Protein AF-A0A671N8P7-F1 (afdb_monomer_lite)

Organism: NCBI:txid1608454

Structure (mmCIF, N/CA/C/O backbone):
data_AF-A0A671N8P7-F1
#
_entry.id   AF-A0A671N8P7-F1
#
loop_
_atom_site.group_PDB
_atom_site.id
_atom_site.type_symbol
_atom_site.label_atom_id
_atom_site.label_alt_id
_atom_site.label_comp_id
_atom_site.label_asym_id
_atom_site.label_entity_id
_atom_site.label_seq_id
_atom_site.pdbx_PDB_ins_code
_atom_site.Cartn_x
_atom_site.Cartn_y
_atom_site.Cartn_z
_atom_site.occupancy
_atom_site.B_iso_or_equiv
_atom_site.auth_seq_id
_atom_site.auth_comp_id
_atom_site.auth_asym_id
_atom_site.auth_atom_id
_atom_site.pdbx_PDB_model_num
ATOM 1 N N . MET A 1 1 ? 53.614 -13.765 -53.740 1.00 60.72 1 MET A N 1
ATOM 2 C CA . MET A 1 1 ? 52.360 -13.043 -53.474 1.00 60.72 1 MET A CA 1
ATOM 3 C C . MET A 1 1 ? 52.083 -12.135 -54.650 1.00 60.72 1 MET A C 1
ATOM 5 O O . MET A 1 1 ? 52.881 -11.244 -54.925 1.00 60.72 1 MET A O 1
ATOM 9 N N . THR A 1 2 ? 51.029 -12.421 -55.399 1.00 92.56 2 THR A N 1
ATOM 10 C CA . THR A 1 2 ? 50.645 -11.603 -56.554 1.00 92.56 2 THR A CA 1
ATOM 11 C C . THR A 1 2 ? 49.842 -10.380 -56.099 1.00 92.56 2 THR A C 1
ATOM 13 O O . THR A 1 2 ? 49.263 -10.358 -55.013 1.00 92.56 2 THR A O 1
ATOM 16 N N . VAL A 1 3 ? 49.787 -9.331 -56.923 1.00 91.00 3 VAL A N 1
ATOM 17 C CA . VAL A 1 3 ? 49.009 -8.112 -56.617 1.00 91.00 3 VAL A CA 1
ATOM 18 C C . VAL A 1 3 ? 47.516 -8.425 -56.409 1.00 91.00 3 VAL A C 1
ATOM 20 O O . VAL A 1 3 ? 46.845 -7.741 -55.638 1.00 91.00 3 VAL A O 1
ATOM 23 N N . ALA A 1 4 ? 46.997 -9.472 -57.057 1.00 92.06 4 ALA A N 1
ATOM 24 C CA . ALA A 1 4 ? 45.616 -9.928 -56.905 1.00 92.06 4 ALA A CA 1
ATOM 25 C C . ALA A 1 4 ? 45.345 -10.526 -55.512 1.00 92.06 4 ALA A C 1
ATOM 27 O O . ALA A 1 4 ? 44.369 -10.143 -54.869 1.00 92.06 4 ALA A O 1
ATOM 28 N N . GLU A 1 5 ? 46.242 -11.382 -55.013 1.00 93.31 5 GLU A N 1
ATOM 29 C CA . GLU A 1 5 ? 46.149 -11.973 -53.667 1.00 93.31 5 GLU A CA 1
ATOM 30 C C . GLU A 1 5 ? 46.165 -10.898 -52.574 1.00 93.31 5 GLU A C 1
ATOM 32 O O . GLU A 1 5 ? 45.383 -10.960 -51.627 1.00 93.31 5 GLU A O 1
ATOM 37 N N . LEU A 1 6 ? 47.001 -9.864 -52.729 1.00 93.69 6 LEU A N 1
ATOM 38 C CA . LEU A 1 6 ? 47.058 -8.751 -51.779 1.00 93.69 6 LEU A CA 1
ATOM 39 C C . LEU A 1 6 ? 45.751 -7.948 -51.757 1.00 93.69 6 LEU A C 1
ATOM 41 O O . LEU A 1 6 ? 45.253 -7.611 -50.685 1.00 93.69 6 LEU A O 1
ATOM 45 N N . ARG A 1 7 ? 45.169 -7.656 -52.927 1.00 94.25 7 ARG A N 1
ATOM 46 C CA . ARG A 1 7 ? 43.874 -6.959 -53.017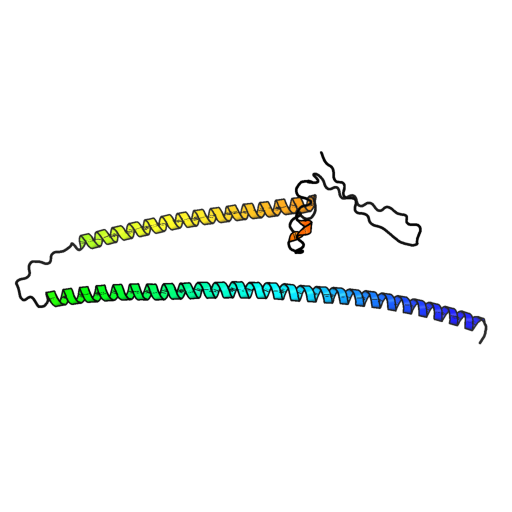 1.00 94.25 7 ARG A CA 1
ATOM 47 C C . ARG A 1 7 ? 42.760 -7.775 -52.369 1.00 94.25 7 ARG A C 1
ATOM 49 O O . ARG A 1 7 ? 41.966 -7.216 -51.620 1.00 94.25 7 ARG A O 1
ATOM 56 N N . GLN A 1 8 ? 42.733 -9.083 -52.613 1.00 95.69 8 GLN A N 1
ATOM 57 C CA . GLN A 1 8 ? 41.750 -9.979 -52.011 1.00 95.69 8 GLN A CA 1
ATOM 58 C C . GLN A 1 8 ? 41.906 -10.053 -50.484 1.00 95.69 8 GLN A C 1
ATOM 60 O O . GLN A 1 8 ? 40.908 -9.983 -49.769 1.00 95.69 8 GLN A O 1
ATOM 65 N N . ALA A 1 9 ? 43.141 -10.106 -49.976 1.00 95.44 9 ALA A N 1
ATOM 66 C CA . ALA A 1 9 ? 43.419 -10.072 -48.542 1.00 95.44 9 ALA A CA 1
ATOM 67 C C . ALA A 1 9 ? 42.993 -8.743 -47.892 1.00 95.44 9 ALA A C 1
ATOM 69 O O . ALA A 1 9 ? 42.408 -8.756 -46.812 1.00 95.44 9 ALA A O 1
ATOM 70 N N . ILE A 1 10 ? 43.225 -7.602 -48.554 1.00 96.06 10 ILE A N 1
ATOM 71 C CA . ILE A 1 10 ? 42.784 -6.283 -48.067 1.00 96.06 10 ILE A CA 1
ATOM 72 C C . ILE A 1 10 ? 41.256 -6.219 -47.970 1.00 96.06 10 ILE A C 1
ATOM 74 O O . ILE A 1 10 ? 40.737 -5.774 -46.950 1.00 96.06 10 ILE A O 1
ATOM 78 N N . VAL A 1 11 ? 40.537 -6.698 -48.990 1.00 96.00 11 VAL A N 1
ATOM 79 C CA . VAL A 1 11 ? 39.065 -6.738 -48.974 1.00 96.00 11 VAL A CA 1
ATOM 80 C C . VAL A 1 11 ? 38.554 -7.653 -47.858 1.00 96.00 11 VAL A C 1
ATOM 82 O O . VAL A 1 11 ? 37.674 -7.257 -47.101 1.00 96.00 11 VAL A O 1
ATOM 85 N N . ALA A 1 12 ? 39.143 -8.840 -47.687 1.00 96.50 12 ALA A N 1
ATOM 86 C CA . ALA A 1 12 ? 38.779 -9.747 -46.598 1.00 96.50 12 ALA A CA 1
ATOM 87 C C . ALA A 1 12 ? 39.039 -9.130 -45.210 1.00 96.50 12 ALA A C 1
ATOM 89 O O . ALA A 1 12 ? 38.227 -9.288 -44.299 1.00 96.50 12 ALA A O 1
ATOM 90 N N . MET A 1 13 ? 40.143 -8.393 -45.045 1.00 96.75 13 MET A N 1
ATOM 91 C CA . MET A 1 13 ? 40.428 -7.669 -43.804 1.00 96.75 13 MET A CA 1
ATOM 92 C C . MET A 1 13 ? 39.469 -6.500 -43.566 1.00 96.75 13 MET A C 1
ATOM 94 O O . MET A 1 13 ? 39.100 -6.269 -42.418 1.00 96.75 13 MET A O 1
ATOM 98 N N . MET A 1 14 ? 39.053 -5.779 -44.613 1.00 96.75 14 MET A N 1
ATOM 99 C CA . MET A 1 14 ? 38.031 -4.734 -44.493 1.00 96.75 14 MET A CA 1
ATOM 100 C C . MET A 1 14 ? 36.700 -5.318 -44.027 1.00 96.75 14 MET A C 1
ATOM 102 O O . MET A 1 14 ? 36.183 -4.863 -43.016 1.00 96.75 14 MET A O 1
ATOM 106 N N . ASN A 1 15 ? 36.215 -6.385 -44.666 1.00 96.69 15 ASN A N 1
ATOM 107 C CA . ASN A 1 15 ? 34.956 -7.021 -44.271 1.00 96.69 15 ASN A CA 1
ATOM 108 C C . ASN A 1 15 ? 35.004 -7.517 -42.820 1.00 96.69 15 ASN A C 1
ATOM 110 O O . ASN A 1 15 ? 34.104 -7.243 -42.035 1.00 96.69 15 ASN A O 1
ATOM 114 N N . ARG A 1 16 ? 36.104 -8.172 -42.426 1.00 97.38 16 ARG A N 1
ATOM 115 C CA . ARG A 1 16 ? 36.289 -8.627 -41.042 1.00 97.38 16 ARG A CA 1
ATOM 116 C C . ARG A 1 16 ? 36.342 -7.468 -40.047 1.00 97.38 16 ARG A C 1
ATOM 118 O O . ARG A 1 16 ? 35.866 -7.598 -38.923 1.00 97.38 16 ARG A O 1
ATOM 125 N N . LYS A 1 17 ? 36.960 -6.345 -40.422 1.00 98.00 17 LYS A N 1
ATOM 126 C CA . LYS A 1 17 ? 36.960 -5.134 -39.597 1.00 98.00 17 LYS A CA 1
ATOM 127 C C . LYS A 1 17 ? 35.533 -4.612 -39.432 1.00 98.00 17 LYS A C 1
ATOM 129 O O . LYS A 1 17 ? 35.166 -4.291 -38.308 1.00 98.00 17 LYS A O 1
ATOM 134 N N . ASP A 1 18 ? 34.758 -4.554 -40.509 1.00 97.69 18 ASP A N 1
ATOM 135 C CA . ASP A 1 18 ? 33.383 -4.055 -40.480 1.00 97.69 18 ASP A CA 1
ATOM 136 C C . ASP A 1 18 ? 32.495 -4.947 -39.591 1.00 97.69 18 ASP A C 1
ATOM 138 O O . ASP A 1 18 ? 31.846 -4.442 -38.674 1.00 97.69 18 ASP A O 1
ATOM 142 N N . GLU A 1 19 ? 32.595 -6.273 -39.729 1.00 97.94 19 GLU A N 1
ATOM 143 C CA . GLU A 1 19 ? 31.941 -7.248 -38.839 1.00 97.94 19 GLU A CA 1
ATOM 144 C C . GLU A 1 19 ? 32.323 -7.036 -37.364 1.00 97.94 19 GLU A C 1
ATOM 146 O O . GLU A 1 19 ? 31.466 -7.012 -36.481 1.00 97.94 19 GLU A O 1
ATOM 151 N N . LEU A 1 20 ? 33.613 -6.834 -37.072 1.00 97.75 20 LEU A N 1
ATOM 152 C CA . LEU A 1 20 ? 34.078 -6.561 -35.709 1.00 97.75 20 LEU A CA 1
ATOM 153 C C . LEU A 1 20 ? 33.567 -5.221 -35.173 1.00 97.75 20 LEU A C 1
ATOM 155 O O . LEU A 1 20 ? 33.337 -5.097 -33.966 1.00 97.75 20 LEU A O 1
ATOM 159 N N . THR A 1 21 ? 33.408 -4.208 -36.028 1.00 97.88 21 THR A N 1
ATOM 160 C CA . THR A 1 21 ? 32.824 -2.928 -35.611 1.00 97.88 21 THR A CA 1
ATOM 161 C C . THR A 1 21 ? 31.343 -3.068 -35.295 1.00 97.88 21 THR A C 1
ATOM 163 O O . THR A 1 21 ? 30.915 -2.544 -34.270 1.00 97.88 21 THR A O 1
ATOM 166 N N . GLU A 1 22 ? 30.595 -3.833 -36.090 1.00 97.88 22 GLU A N 1
ATOM 167 C CA . GLU A 1 22 ? 29.175 -4.114 -35.859 1.00 97.88 22 GLU A CA 1
ATOM 168 C C . GLU A 1 22 ? 28.953 -4.956 -34.593 1.00 97.88 22 GLU A C 1
ATOM 170 O O . GLU A 1 22 ? 28.075 -4.672 -33.779 1.00 97.88 22 GLU A O 1
ATOM 175 N N . GLN A 1 23 ? 29.811 -5.948 -34.345 1.00 98.00 23 GLN A N 1
ATOM 176 C CA . GLN A 1 23 ? 29.781 -6.698 -33.088 1.00 98.00 23 GLN A CA 1
ATOM 177 C C . GLN A 1 23 ? 30.084 -5.798 -31.885 1.00 98.00 23 GLN A C 1
ATOM 179 O O . GLN A 1 23 ? 29.408 -5.890 -30.862 1.00 98.00 23 GLN A O 1
ATOM 184 N N . ASN A 1 24 ? 31.067 -4.897 -31.991 1.00 97.81 24 ASN A N 1
ATOM 185 C CA . ASN A 1 24 ? 31.380 -3.959 -30.911 1.00 97.81 24 ASN A CA 1
ATOM 186 C C . ASN A 1 24 ? 30.237 -2.979 -30.631 1.00 97.81 24 ASN A C 1
ATOM 188 O O . ASN A 1 24 ? 29.974 -2.687 -29.465 1.00 97.81 24 ASN A O 1
ATOM 192 N N . THR A 1 25 ? 29.563 -2.461 -31.660 1.00 98.00 25 THR A N 1
ATOM 193 C CA . THR A 1 25 ? 28.398 -1.588 -31.458 1.00 98.00 25 THR A CA 1
ATOM 194 C C . THR A 1 25 ? 27.245 -2.359 -30.826 1.00 98.00 25 THR A C 1
ATOM 196 O O . THR A 1 25 ? 26.666 -1.877 -29.857 1.00 98.00 25 THR A O 1
ATOM 199 N N . SER A 1 26 ? 26.970 -3.585 -31.281 1.00 98.12 26 SER A N 1
ATOM 200 C CA . SER A 1 26 ? 25.941 -4.439 -30.678 1.00 98.12 26 SER A CA 1
ATOM 201 C C . SER A 1 26 ? 26.233 -4.767 -29.210 1.00 98.12 26 SER A C 1
ATOM 203 O O . SER A 1 26 ? 25.318 -4.737 -28.391 1.00 98.12 26 SER A O 1
ATOM 205 N N . LEU A 1 27 ? 27.487 -5.072 -28.861 1.00 98.19 27 LEU A N 1
ATOM 206 C CA . LEU A 1 27 ? 27.881 -5.366 -27.480 1.00 98.19 27 LEU A CA 1
ATOM 207 C C . LEU A 1 27 ? 27.757 -4.140 -26.573 1.00 98.19 27 LEU A C 1
ATOM 209 O O . LEU A 1 27 ? 27.337 -4.280 -25.428 1.00 98.19 27 LEU A O 1
ATOM 213 N N . ARG A 1 28 ? 28.092 -2.946 -27.077 1.00 98.06 28 ARG A N 1
ATOM 214 C CA . ARG A 1 28 ? 27.893 -1.693 -26.334 1.00 98.06 28 ARG A CA 1
ATOM 215 C C . ARG A 1 28 ? 26.417 -1.430 -26.072 1.00 98.06 28 ARG A C 1
ATOM 217 O O . ARG A 1 28 ? 26.061 -1.210 -24.926 1.00 98.06 28 ARG A O 1
ATOM 224 N N . ASN A 1 29 ? 25.567 -1.575 -27.087 1.00 97.50 29 ASN A N 1
ATOM 225 C CA . ASN A 1 29 ? 24.122 -1.402 -26.921 1.00 97.50 29 ASN A CA 1
ATOM 226 C C . ASN A 1 29 ? 23.538 -2.385 -25.892 1.00 97.50 29 ASN A C 1
ATOM 228 O O . ASN A 1 29 ? 22.670 -2.012 -25.108 1.00 97.50 29 ASN A O 1
ATOM 232 N N . LEU A 1 30 ? 24.013 -3.637 -25.877 1.00 98.06 30 LEU A N 1
ATOM 233 C CA . LEU A 1 30 ? 23.574 -4.625 -24.890 1.00 98.06 30 LEU A CA 1
ATOM 234 C C . LEU A 1 30 ? 24.043 -4.264 -23.473 1.00 98.06 30 LEU A C 1
ATOM 236 O O . LEU A 1 30 ? 23.275 -4.398 -22.526 1.00 98.06 30 LEU A O 1
ATOM 240 N N . LEU A 1 31 ? 25.287 -3.794 -23.332 1.00 98.00 31 LEU A N 1
ATOM 241 C CA . LEU A 1 31 ? 25.816 -3.324 -22.054 1.00 98.00 31 LEU A CA 1
ATOM 242 C C . LEU A 1 31 ? 25.022 -2.122 -21.532 1.00 98.00 31 LEU A C 1
ATOM 244 O O . LEU A 1 31 ? 24.656 -2.117 -20.361 1.00 98.00 31 LEU A O 1
ATOM 248 N N . ASP A 1 32 ? 24.727 -1.149 -22.392 1.00 98.06 32 ASP A N 1
ATOM 249 C CA . ASP A 1 32 ? 23.943 0.034 -22.033 1.00 98.06 32 ASP A CA 1
ATOM 250 C C . ASP A 1 32 ? 22.534 -0.371 -21.563 1.00 98.06 32 ASP A C 1
ATOM 252 O O . ASP A 1 32 ? 22.092 0.066 -20.501 1.00 98.06 32 ASP A O 1
ATOM 256 N N . GLY A 1 33 ? 21.875 -1.300 -22.268 1.00 97.75 33 GLY A N 1
ATOM 257 C CA . GLY A 1 33 ? 20.577 -1.841 -21.851 1.00 97.75 33 GLY A CA 1
ATOM 258 C C . GLY A 1 33 ? 20.619 -2.579 -20.505 1.00 97.75 33 GLY A C 1
ATOM 259 O O . GLY A 1 33 ? 19.738 -2.394 -19.665 1.00 97.75 33 GLY A O 1
ATOM 260 N N . GLU A 1 34 ? 21.661 -3.376 -20.249 1.00 97.88 34 GLU A N 1
ATOM 261 C CA . GLU A 1 34 ? 21.833 -4.059 -18.958 1.00 97.88 34 GLU A CA 1
ATOM 262 C C . GLU A 1 34 ? 22.138 -3.067 -17.822 1.00 97.88 34 GLU A C 1
ATOM 264 O O . GLU A 1 34 ? 21.689 -3.247 -16.685 1.00 97.88 34 GLU A O 1
ATOM 269 N N . MET A 1 35 ? 22.876 -1.993 -18.118 1.00 97.81 35 MET A N 1
ATOM 270 C CA . MET A 1 35 ? 23.144 -0.911 -17.171 1.00 97.81 35 MET A CA 1
ATOM 271 C C . MET A 1 35 ? 21.867 -0.147 -16.811 1.00 97.81 35 MET A C 1
ATOM 273 O O . MET A 1 35 ? 21.645 0.117 -15.627 1.00 97.81 35 MET A O 1
ATOM 277 N N . GLU A 1 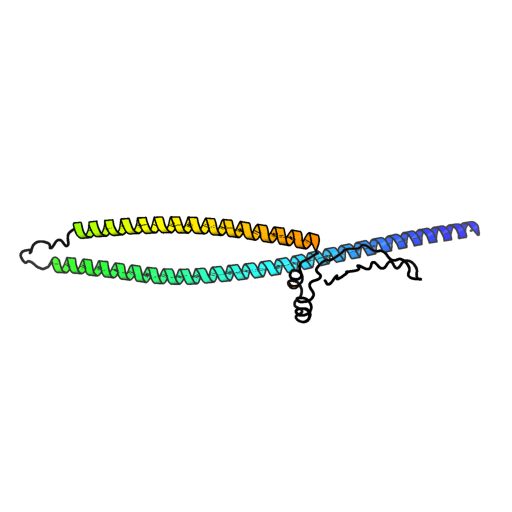36 ? 21.010 0.163 -17.785 1.00 97.75 36 GLU A N 1
ATOM 278 C CA . GLU A 1 36 ? 19.701 0.788 -17.555 1.00 97.75 36 GLU A CA 1
ATOM 279 C C . GLU A 1 36 ? 18.782 -0.112 -16.724 1.00 97.75 36 GLU A C 1
ATOM 281 O O . GLU A 1 36 ? 18.216 0.332 -15.723 1.00 97.75 36 GLU A O 1
ATOM 286 N N . HIS A 1 37 ? 18.696 -1.399 -17.068 1.00 97.88 37 HIS A N 1
ATOM 287 C CA . HIS A 1 37 ? 17.921 -2.374 -16.303 1.00 97.88 37 HIS A CA 1
ATOM 288 C C . HIS A 1 37 ? 18.434 -2.502 -14.857 1.00 97.88 37 HIS A C 1
ATOM 290 O O . HIS A 1 37 ? 17.661 -2.444 -13.898 1.00 97.88 37 HIS A O 1
ATOM 296 N N . SER A 1 38 ? 19.757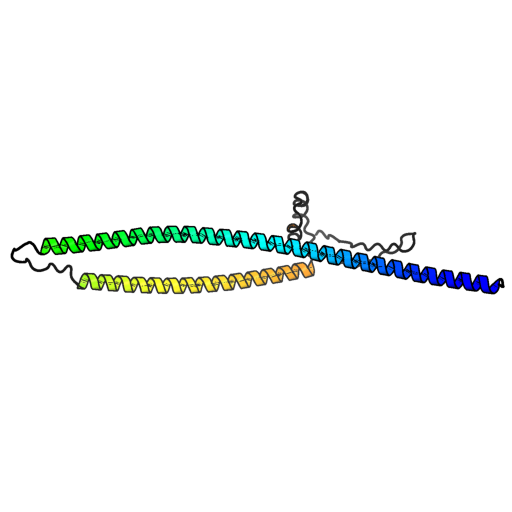 -2.580 -14.678 1.00 97.75 38 SER A N 1
ATOM 297 C CA . SER A 1 38 ? 20.396 -2.598 -13.358 1.00 97.75 38 SER A CA 1
ATOM 298 C C . SER A 1 38 ? 20.130 -1.323 -12.553 1.00 97.75 38 SER A C 1
ATOM 300 O O . SER A 1 38 ? 19.974 -1.389 -11.330 1.00 97.75 38 SER A O 1
ATOM 302 N N . ALA A 1 39 ? 20.089 -0.158 -13.203 1.00 97.88 39 ALA A N 1
ATOM 303 C CA . ALA A 1 39 ? 19.746 1.105 -12.559 1.00 97.88 39 ALA A CA 1
ATOM 304 C C . ALA A 1 39 ? 18.269 1.136 -12.131 1.00 97.88 39 ALA A C 1
ATOM 306 O O . ALA A 1 39 ? 17.983 1.511 -10.992 1.00 97.88 39 ALA A O 1
ATOM 307 N N . GLY A 1 40 ? 17.358 0.661 -12.986 1.00 97.88 40 GLY A N 1
ATOM 308 C CA . GLY A 1 40 ? 15.933 0.527 -12.674 1.00 97.88 40 GLY A CA 1
ATOM 309 C C . GLY A 1 40 ? 15.688 -0.367 -11.458 1.00 97.88 40 GLY A C 1
ATOM 310 O O . GLY A 1 40 ? 15.057 0.058 -10.492 1.00 97.88 40 GLY A O 1
ATOM 311 N N . LEU A 1 41 ? 16.297 -1.557 -11.429 1.00 98.00 41 LEU A N 1
ATOM 312 C CA . LEU A 1 41 ? 16.199 -2.468 -10.283 1.00 98.00 41 LEU A CA 1
ATOM 313 C C . LEU A 1 41 ? 16.724 -1.843 -8.981 1.00 98.00 41 LEU A C 1
ATOM 315 O O . LEU A 1 41 ? 16.139 -2.042 -7.916 1.00 98.00 41 LEU A O 1
ATOM 319 N N . ARG A 1 42 ? 17.815 -1.065 -9.035 1.00 98.25 42 ARG A N 1
ATOM 320 C CA . ARG A 1 42 ? 18.330 -0.350 -7.851 1.00 98.25 42 ARG A CA 1
ATOM 321 C C . ARG A 1 42 ? 17.329 0.685 -7.345 1.00 98.25 42 ARG A C 1
ATOM 323 O O . ARG A 1 42 ? 17.076 0.735 -6.143 1.00 98.25 42 ARG A O 1
ATOM 330 N N . GLN A 1 43 ? 16.729 1.457 -8.248 1.00 97.81 43 GLN A N 1
ATOM 331 C CA . GLN A 1 43 ? 15.706 2.439 -7.897 1.00 97.81 43 GLN A CA 1
ATOM 332 C C . GLN A 1 43 ? 14.462 1.773 -7.292 1.00 97.81 43 GLN A C 1
ATOM 334 O O . GLN A 1 43 ? 13.929 2.255 -6.291 1.00 97.81 43 GLN A O 1
ATOM 339 N N . GLU A 1 44 ? 14.020 0.641 -7.845 1.00 97.62 44 GLU A N 1
ATOM 340 C CA . GLU A 1 44 ? 12.908 -0.136 -7.294 1.00 97.62 44 GLU A CA 1
ATOM 341 C C . GLU A 1 44 ? 13.213 -0.630 -5.879 1.00 97.62 44 GLU A C 1
ATOM 343 O O . GLU A 1 44 ? 12.400 -0.429 -4.974 1.00 97.62 44 GLU A O 1
ATOM 348 N N . VAL A 1 45 ? 14.402 -1.199 -5.656 1.00 98.19 45 VAL A N 1
ATOM 349 C CA . VAL A 1 45 ? 14.848 -1.643 -4.328 1.00 98.19 45 VAL A CA 1
ATOM 350 C C . VAL A 1 45 ? 14.833 -0.492 -3.325 1.00 98.19 45 VAL A C 1
ATOM 352 O O . VAL A 1 45 ? 14.331 -0.661 -2.212 1.00 98.19 45 VAL A O 1
ATOM 355 N N . ASP A 1 46 ? 15.338 0.680 -3.699 1.00 98.19 46 ASP A N 1
ATOM 356 C CA . ASP A 1 46 ? 15.359 1.838 -2.806 1.00 98.19 46 ASP A CA 1
ATOM 357 C C . ASP A 1 46 ? 13.944 2.369 -2.528 1.00 98.19 46 ASP A C 1
ATOM 359 O O . ASP A 1 46 ? 13.614 2.699 -1.384 1.00 98.19 46 ASP A O 1
ATOM 363 N N . SER A 1 47 ? 13.059 2.352 -3.530 1.00 97.62 47 SER A N 1
ATOM 364 C CA . SER A 1 47 ? 11.650 2.722 -3.357 1.00 97.62 47 SER A CA 1
ATOM 365 C C . SER A 1 47 ? 10.912 1.771 -2.405 1.00 97.62 47 SER A C 1
ATOM 367 O O . SER A 1 47 ? 10.159 2.215 -1.533 1.00 97.62 47 SER A O 1
ATOM 369 N N . LEU A 1 48 ? 11.166 0.462 -2.520 1.00 97.69 48 LEU A N 1
ATOM 370 C CA . LEU A 1 48 ? 10.576 -0.562 -1.663 1.00 97.69 48 LEU A CA 1
ATOM 371 C C . LEU A 1 48 ? 11.101 -0.449 -0.235 1.00 97.69 48 LEU A C 1
ATOM 373 O O . LEU A 1 48 ? 10.309 -0.511 0.703 1.00 97.69 48 LEU A O 1
ATOM 377 N N . LYS A 1 49 ? 12.405 -0.207 -0.057 1.00 98.12 49 LYS A N 1
ATOM 378 C CA . LYS A 1 49 ? 12.995 0.050 1.264 1.00 98.12 49 LYS A CA 1
ATOM 379 C C . LYS A 1 49 ? 12.360 1.260 1.943 1.00 98.12 49 LYS A C 1
ATOM 381 O O . LYS A 1 49 ? 12.018 1.170 3.118 1.00 98.12 49 LYS A O 1
ATOM 386 N N . LYS A 1 50 ? 12.155 2.364 1.213 1.00 98.06 50 LYS A N 1
ATOM 387 C CA . LYS A 1 50 ? 11.498 3.562 1.759 1.00 98.06 50 LYS A CA 1
ATOM 388 C C . LYS A 1 50 ? 10.061 3.263 2.199 1.00 98.06 50 LYS A C 1
ATOM 390 O O . LYS A 1 50 ? 9.693 3.578 3.326 1.00 98.06 50 LYS A O 1
ATOM 395 N N . ARG A 1 51 ? 9.273 2.584 1.356 1.00 97.69 51 ARG A N 1
ATOM 396 C CA . ARG A 1 51 ? 7.895 2.171 1.694 1.00 97.69 51 ARG A CA 1
ATOM 397 C C . ARG A 1 51 ? 7.842 1.248 2.911 1.00 97.69 51 ARG A C 1
ATOM 399 O O . ARG A 1 51 ? 6.944 1.381 3.738 1.00 97.69 51 ARG A O 1
ATOM 406 N N . LEU A 1 52 ? 8.792 0.321 3.018 1.00 97.69 52 LEU A N 1
ATOM 407 C CA . LEU A 1 52 ? 8.885 -0.605 4.141 1.00 97.69 52 LEU A CA 1
ATOM 408 C C . LEU A 1 52 ? 9.203 0.140 5.443 1.00 97.69 52 LEU A C 1
ATOM 410 O O . LEU A 1 52 ? 8.497 -0.063 6.425 1.00 97.69 52 LEU A O 1
ATOM 414 N N . ALA A 1 53 ? 10.164 1.068 5.425 1.00 97.50 53 ALA A N 1
ATOM 415 C CA . ALA A 1 53 ? 10.488 1.903 6.583 1.00 97.50 53 ALA A CA 1
ATOM 416 C C . ALA A 1 53 ? 9.287 2.750 7.051 1.00 97.50 53 ALA A C 1
ATOM 418 O O . ALA A 1 53 ? 8.992 2.806 8.243 1.00 97.50 53 ALA A O 1
ATOM 419 N N . GLU A 1 54 ? 8.536 3.354 6.123 1.00 97.25 54 GLU A N 1
ATOM 420 C CA . GLU A 1 54 ? 7.319 4.106 6.464 1.00 97.25 54 GLU A CA 1
ATOM 421 C C . GLU A 1 54 ? 6.225 3.216 7.078 1.00 97.25 54 GLU A C 1
ATOM 423 O O . GLU A 1 54 ? 5.496 3.641 7.978 1.00 97.25 54 GLU A O 1
ATOM 428 N N . LEU A 1 55 ? 6.062 1.983 6.585 1.00 97.62 55 LEU A N 1
ATOM 429 C CA . LEU A 1 55 ? 5.119 1.027 7.168 1.00 97.62 55 LEU A CA 1
ATOM 430 C C . LEU A 1 55 ? 5.554 0.613 8.572 1.00 97.62 55 LEU A C 1
ATOM 432 O O . LEU A 1 55 ? 4.726 0.622 9.482 1.00 97.62 55 LEU A O 1
ATOM 436 N N . GLU A 1 56 ? 6.833 0.297 8.768 1.00 97.88 56 GLU A N 1
ATOM 437 C CA . GLU A 1 56 ? 7.388 -0.031 10.082 1.00 97.88 56 GLU A CA 1
ATOM 438 C C . GLU A 1 56 ? 7.162 1.102 11.088 1.00 97.88 56 GLU A C 1
ATOM 440 O O . GLU A 1 56 ? 6.682 0.843 12.194 1.00 97.88 56 GLU A O 1
ATOM 445 N N . GLU A 1 57 ? 7.399 2.357 10.696 1.00 97.94 57 GLU A N 1
ATOM 446 C CA . GLU A 1 57 ? 7.141 3.523 11.546 1.00 97.94 57 GLU A CA 1
ATOM 447 C C . GLU A 1 57 ? 5.651 3.655 11.902 1.00 97.94 57 GLU A C 1
ATOM 449 O O . GLU A 1 57 ? 5.299 3.804 13.078 1.00 97.94 57 GLU A O 1
ATOM 454 N N . ARG A 1 58 ? 4.746 3.517 10.920 1.00 97.88 58 ARG A N 1
ATOM 455 C CA . ARG A 1 58 ? 3.289 3.540 11.163 1.00 97.88 58 ARG A CA 1
ATOM 456 C C . ARG A 1 58 ? 2.851 2.424 12.114 1.00 97.88 58 ARG A C 1
ATOM 458 O O . ARG A 1 58 ? 2.048 2.662 13.022 1.00 97.88 58 ARG A O 1
ATOM 465 N N . HIS A 1 59 ? 3.362 1.207 11.928 1.00 98.06 59 HIS A N 1
ATOM 466 C CA . HIS A 1 59 ? 3.052 0.069 12.791 1.00 98.06 59 HIS A CA 1
ATOM 467 C C . HIS A 1 59 ? 3.599 0.265 14.209 1.00 98.06 59 HIS A C 1
ATOM 469 O O . HIS A 1 59 ? 2.871 0.015 15.175 1.00 98.06 59 HIS A O 1
ATOM 475 N N . ALA A 1 60 ? 4.825 0.773 14.350 1.00 97.69 60 ALA A N 1
ATOM 476 C CA . ALA A 1 60 ? 5.424 1.094 15.641 1.00 97.69 60 ALA A CA 1
ATOM 477 C C . ALA A 1 60 ? 4.617 2.169 16.389 1.00 97.69 60 ALA A C 1
ATOM 479 O O . ALA A 1 60 ? 4.300 1.996 17.569 1.00 97.69 60 ALA A O 1
ATOM 480 N N . ALA A 1 61 ? 4.197 3.234 15.698 1.00 97.31 61 ALA A N 1
ATOM 481 C CA . ALA A 1 61 ? 3.351 4.280 16.270 1.00 97.31 61 ALA A CA 1
ATOM 482 C C . ALA A 1 61 ? 2.002 3.724 16.758 1.00 97.31 61 ALA A C 1
ATOM 484 O O . ALA A 1 61 ? 1.574 4.015 17.881 1.00 97.31 61 ALA A O 1
ATOM 485 N N . LYS A 1 62 ? 1.354 2.860 15.962 1.00 98.06 62 LYS A N 1
ATOM 486 C CA . LYS A 1 62 ? 0.096 2.198 16.342 1.00 98.06 62 LYS A CA 1
ATOM 487 C C . LYS A 1 62 ? 0.271 1.290 17.559 1.00 98.06 62 LYS A C 1
ATOM 489 O O . LYS A 1 62 ? -0.548 1.340 18.476 1.00 98.06 62 LYS A O 1
ATOM 494 N N . ALA A 1 63 ? 1.339 0.496 17.600 1.00 97.56 63 ALA A N 1
ATOM 495 C CA . ALA A 1 63 ? 1.651 -0.352 18.748 1.00 97.56 63 ALA A CA 1
ATOM 496 C C . ALA A 1 63 ? 1.853 0.484 20.022 1.00 97.56 63 ALA A C 1
ATOM 498 O O . ALA A 1 63 ? 1.321 0.149 21.080 1.00 97.56 63 ALA A O 1
ATOM 499 N N . GLN A 1 64 ? 2.556 1.614 19.916 1.00 98.19 64 GLN A N 1
ATOM 500 C CA . GLN A 1 64 ? 2.779 2.515 21.042 1.00 98.19 64 GLN A CA 1
ATOM 501 C C . GLN A 1 64 ? 1.483 3.193 21.517 1.00 98.19 64 GLN A C 1
ATOM 503 O O . GLN A 1 64 ? 1.287 3.375 22.718 1.00 98.19 64 GLN A O 1
ATOM 508 N N . ALA A 1 65 ? 0.587 3.580 20.605 1.00 96.94 65 ALA A N 1
ATOM 509 C CA . ALA A 1 65 ? -0.721 4.140 20.952 1.00 96.94 65 ALA A CA 1
ATOM 510 C C . ALA A 1 65 ? -1.587 3.120 21.710 1.00 96.94 65 ALA A C 1
ATOM 512 O O . ALA A 1 65 ? -2.059 3.418 22.808 1.00 96.94 65 ALA A O 1
ATOM 513 N N . LEU A 1 66 ? -1.695 1.895 21.183 1.00 98.00 66 LEU A N 1
ATOM 514 C CA . LEU A 1 66 ? -2.430 0.802 21.826 1.00 98.00 66 LEU A CA 1
ATOM 515 C C . LEU A 1 66 ? -1.843 0.434 23.191 1.00 98.00 66 LEU A C 1
ATOM 517 O O . LEU A 1 66 ? -2.586 0.164 24.128 1.00 98.00 66 LEU A O 1
ATOM 521 N N . MET A 1 67 ? -0.516 0.459 23.339 1.00 97.62 67 MET A N 1
ATOM 522 C CA . MET A 1 67 ? 0.139 0.218 24.626 1.00 97.62 67 MET A CA 1
ATOM 523 C C . MET A 1 67 ? -0.273 1.259 25.675 1.00 97.62 67 MET A C 1
ATOM 525 O O . MET A 1 67 ? -0.598 0.891 26.803 1.00 97.62 67 MET A O 1
ATOM 529 N N . ARG A 1 68 ? -0.314 2.548 25.307 1.00 97.81 68 ARG A N 1
ATOM 530 C CA . ARG A 1 68 ? -0.769 3.618 26.212 1.00 97.81 68 ARG A CA 1
ATOM 531 C C . ARG A 1 68 ? -2.235 3.443 26.600 1.00 97.81 68 ARG A C 1
ATOM 533 O O . ARG A 1 68 ? -2.564 3.562 27.776 1.00 97.81 68 ARG A O 1
ATOM 540 N N . GLU A 1 69 ? -3.100 3.139 25.636 1.00 97.06 69 GLU A N 1
ATOM 541 C CA . GLU A 1 69 ? -4.520 2.873 25.891 1.00 97.06 69 GLU A CA 1
ATOM 542 C C . GLU A 1 69 ? -4.704 1.683 26.840 1.00 97.06 69 GLU A C 1
ATOM 544 O O . GLU A 1 69 ? -5.456 1.765 27.810 1.00 97.06 69 GLU A O 1
ATOM 549 N N . ASN A 1 70 ? -3.946 0.606 26.628 1.00 97.06 70 ASN A N 1
ATOM 550 C CA . ASN A 1 70 ? -3.990 -0.574 27.482 1.00 97.06 70 ASN A CA 1
ATOM 551 C C . ASN A 1 70 ? -3.594 -0.246 28.932 1.00 97.06 70 ASN A C 1
ATOM 553 O O . ASN A 1 70 ? -4.246 -0.705 29.868 1.00 97.06 70 ASN A O 1
ATOM 557 N N . GLU A 1 71 ? -2.578 0.594 29.137 1.00 9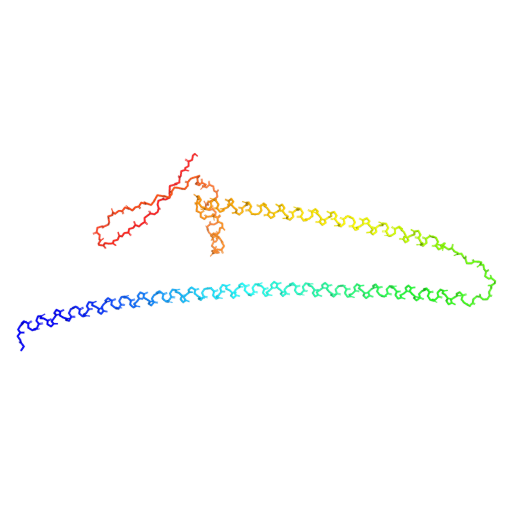8.19 71 GLU A N 1
ATOM 558 C CA . GLU A 1 71 ? -2.206 1.060 30.478 1.00 98.19 71 GLU A CA 1
ATOM 559 C C . GLU A 1 71 ? -3.302 1.916 31.127 1.00 98.19 71 GLU A C 1
ATOM 561 O O . GLU A 1 71 ? -3.617 1.726 32.306 1.00 98.19 71 GLU A O 1
ATOM 566 N N . VAL A 1 72 ? -3.954 2.801 30.366 1.00 97.94 72 VAL A N 1
ATOM 567 C CA . VAL A 1 72 ? -5.104 3.576 30.864 1.00 97.94 72 VAL A CA 1
ATOM 568 C C . VAL A 1 72 ? -6.241 2.645 31.291 1.00 97.94 72 VAL A C 1
ATOM 570 O O . VAL A 1 72 ? -6.759 2.788 32.403 1.00 97.94 72 VAL A O 1
ATOM 573 N N . LEU A 1 73 ? -6.585 1.655 30.465 1.00 98.00 73 LEU A N 1
ATOM 574 C CA . LEU A 1 73 ? -7.620 0.664 30.769 1.00 98.00 73 LEU A CA 1
ATOM 575 C C . LEU A 1 73 ? -7.263 -0.176 32.002 1.00 98.00 73 LEU A C 1
ATOM 577 O O . LEU A 1 73 ? -8.113 -0.384 32.868 1.00 98.00 73 LEU A O 1
ATOM 581 N N . LYS A 1 74 ? -6.001 -0.599 32.155 1.00 98.25 74 LYS A N 1
ATOM 582 C CA . LYS A 1 74 ? -5.528 -1.292 33.367 1.00 98.25 74 LYS A CA 1
ATOM 583 C C . LYS A 1 74 ? -5.711 -0.436 34.619 1.00 98.25 74 LYS A C 1
ATOM 585 O O . LYS A 1 74 ? -6.147 -0.947 35.653 1.00 98.25 74 LYS A O 1
ATOM 590 N N . VAL A 1 75 ? -5.377 0.855 34.556 1.00 97.94 75 VAL A N 1
ATOM 591 C CA . VAL A 1 75 ? -5.555 1.781 35.687 1.00 97.94 75 VAL A CA 1
ATOM 592 C C . VAL A 1 75 ? -7.037 1.963 36.014 1.00 97.94 75 VAL A C 1
ATOM 594 O O . VAL A 1 75 ? -7.410 1.914 37.188 1.00 97.94 75 VAL A O 1
ATOM 597 N N . GLN A 1 76 ? -7.890 2.139 35.004 1.00 97.81 76 GLN A N 1
ATOM 598 C CA . GLN A 1 76 ? -9.339 2.235 35.192 1.00 97.81 76 GLN A CA 1
ATOM 599 C C . GLN A 1 76 ? -9.905 0.964 35.831 1.00 97.81 76 GLN A C 1
ATOM 601 O O . GLN A 1 76 ? -10.610 1.052 36.835 1.00 97.81 76 GLN A O 1
ATOM 606 N N . LEU A 1 77 ? -9.523 -0.215 35.335 1.00 97.81 77 LEU A N 1
ATOM 607 C CA . LEU A 1 77 ? -9.947 -1.495 35.897 1.00 97.81 77 LEU A CA 1
ATOM 608 C C . LEU A 1 77 ? -9.549 -1.625 37.372 1.00 97.81 77 LEU A C 1
ATOM 610 O O . LEU A 1 77 ? -10.379 -2.003 38.194 1.00 97.81 77 LEU A O 1
ATOM 614 N N . LYS A 1 78 ? -8.318 -1.242 37.741 1.00 97.38 78 LYS A N 1
ATOM 615 C CA . LYS A 1 78 ? -7.884 -1.217 39.150 1.00 97.38 78 LYS A CA 1
ATOM 616 C C . LYS A 1 78 ? -8.768 -0.310 40.010 1.00 97.38 78 LYS A C 1
ATOM 618 O O . LYS A 1 78 ? -9.130 -0.705 41.116 1.00 97.38 78 LYS A O 1
ATOM 623 N N . LYS A 1 79 ? -9.137 0.877 39.514 1.00 97.06 79 LYS A N 1
ATOM 624 C CA . LYS A 1 79 ? -10.040 1.799 40.228 1.00 97.06 79 LYS A CA 1
ATOM 625 C C . LYS A 1 79 ? -11.431 1.193 40.414 1.00 97.06 79 LYS A C 1
ATOM 627 O O . LYS A 1 79 ? -11.947 1.223 41.527 1.00 97.06 79 LYS A O 1
ATOM 632 N N . TYR A 1 80 ? -12.006 0.599 39.366 1.00 97.75 80 TYR A N 1
ATOM 633 C CA . TYR A 1 80 ? -13.312 -0.062 39.449 1.00 97.75 80 TYR A CA 1
ATOM 634 C C . TYR A 1 80 ? -13.296 -1.248 40.414 1.00 97.75 80 TYR A C 1
ATOM 636 O O . TYR A 1 80 ? -14.164 -1.344 41.277 1.00 97.75 80 TYR A O 1
ATOM 644 N N . VAL A 1 81 ? -12.281 -2.112 40.333 1.00 97.12 81 VAL A N 1
ATOM 645 C CA . VAL A 1 81 ? -12.108 -3.233 41.268 1.00 97.12 81 VAL A CA 1
ATOM 646 C C . VAL A 1 81 ? -11.976 -2.727 42.706 1.00 97.12 81 VAL A C 1
ATOM 648 O O . VAL A 1 81 ? -12.626 -3.271 43.597 1.00 97.12 81 VAL A O 1
ATOM 651 N N . GLY A 1 82 ? -11.199 -1.663 42.935 1.00 95.69 82 GLY A N 1
ATOM 652 C CA . GLY A 1 82 ? -11.079 -1.025 44.247 1.00 95.69 82 GLY A CA 1
ATOM 653 C C . GLY A 1 82 ? -12.421 -0.518 44.782 1.00 95.69 82 GLY A C 1
ATOM 654 O O . GLY A 1 82 ? -12.785 -0.834 45.913 1.00 95.69 82 GLY A O 1
ATOM 655 N N . ALA A 1 83 ? -13.199 0.186 43.956 1.00 94.06 83 ALA A N 1
ATOM 656 C CA . ALA A 1 83 ? -14.527 0.671 44.331 1.00 94.06 83 ALA A CA 1
ATOM 657 C C . ALA A 1 83 ? -15.482 -0.485 44.685 1.00 94.06 83 ALA A C 1
ATOM 659 O O . ALA A 1 83 ? -16.159 -0.447 45.712 1.00 94.06 83 ALA A O 1
ATOM 660 N N . VAL A 1 84 ? -15.482 -1.558 43.887 1.00 94.88 84 VAL A N 1
ATOM 661 C CA . VAL A 1 84 ? -16.294 -2.760 44.138 1.00 94.88 84 VAL A CA 1
ATOM 662 C C . VAL A 1 84 ? -15.889 -3.455 45.443 1.00 94.88 84 VAL A C 1
ATOM 664 O O . VAL A 1 84 ? -16.751 -3.916 46.190 1.00 94.88 84 VAL A O 1
ATOM 667 N N . GLN A 1 85 ? -14.592 -3.531 45.752 1.00 93.00 85 GLN A N 1
ATOM 668 C CA . GLN A 1 85 ? -14.114 -4.100 47.016 1.00 93.00 85 GLN A CA 1
ATOM 669 C C . GLN A 1 85 ? -14.536 -3.257 48.225 1.00 93.00 85 GLN A C 1
ATOM 671 O O . GLN A 1 85 ? -14.939 -3.826 49.241 1.00 93.00 85 GLN A O 1
ATOM 676 N N . MET A 1 86 ? -14.491 -1.925 48.117 1.00 88.75 86 MET A N 1
ATOM 677 C CA . MET A 1 86 ? -14.967 -1.023 49.173 1.00 88.75 86 MET A CA 1
ATOM 678 C C . MET A 1 86 ? -16.467 -1.197 49.427 1.00 88.75 86 MET A C 1
ATOM 680 O O . MET A 1 86 ? -16.856 -1.416 50.571 1.00 88.75 86 MET A O 1
ATOM 684 N N . LEU A 1 87 ? -17.282 -1.250 48.368 1.00 86.69 87 LEU A N 1
ATOM 685 C CA . LEU A 1 87 ? -18.719 -1.541 48.459 1.00 86.69 87 LEU A CA 1
ATOM 686 C C . LEU A 1 87 ? -19.004 -2.891 49.141 1.00 86.69 87 LEU A C 1
ATOM 688 O O . LEU A 1 87 ? -19.872 -2.985 50.008 1.00 86.69 87 LEU A O 1
ATOM 692 N N . LYS A 1 88 ? -18.246 -3.946 48.806 1.00 84.81 88 LYS A N 1
ATOM 693 C CA . LYS A 1 88 ? -18.376 -5.259 49.467 1.00 84.81 88 LYS A CA 1
ATOM 694 C C . LYS A 1 88 ? -17.968 -5.219 50.942 1.00 84.81 88 LYS A C 1
ATOM 696 O O . LYS A 1 88 ? -18.600 -5.888 51.761 1.00 84.81 88 LYS A O 1
ATOM 701 N N . ARG A 1 89 ? -16.929 -4.458 51.301 1.00 82.56 89 ARG A N 1
ATOM 702 C CA . ARG A 1 89 ? -16.473 -4.308 52.692 1.00 82.56 89 ARG A CA 1
ATOM 703 C C . ARG A 1 89 ? -17.481 -3.533 53.536 1.00 82.56 89 ARG A C 1
ATOM 705 O O . ARG A 1 89 ? -17.779 -3.974 54.642 1.00 82.56 89 ARG A O 1
ATOM 712 N N . GLU A 1 90 ? -18.026 -2.440 53.012 1.00 70.69 90 GLU A N 1
ATOM 713 C CA . GLU A 1 90 ? -19.080 -1.653 53.664 1.00 70.69 90 GLU A CA 1
ATOM 714 C C . GLU A 1 90 ? -20.359 -2.479 53.844 1.00 70.69 90 GLU A C 1
ATOM 716 O O . GLU A 1 90 ? -20.904 -2.521 54.945 1.00 70.69 90 GLU A O 1
ATOM 721 N N . GLY A 1 91 ? -20.774 -3.247 52.829 1.00 63.19 91 GLY A N 1
ATOM 722 C CA . GLY A 1 91 ? -21.884 -4.199 52.961 1.00 63.19 91 GLY A CA 1
ATOM 723 C C . GLY A 1 91 ? -21.629 -5.292 54.011 1.00 63.19 91 GLY A C 1
ATOM 724 O O . GLY A 1 91 ? -22.524 -5.649 54.771 1.00 63.19 91 GLY A O 1
ATOM 725 N N . SER A 1 92 ? -20.391 -5.782 54.124 1.00 58.53 92 SER A N 1
ATOM 726 C CA . SER A 1 92 ? -20.011 -6.801 55.118 1.00 58.53 92 SER A CA 1
ATOM 727 C C . SER A 1 92 ? -19.912 -6.240 56.547 1.00 58.53 92 SER A C 1
ATOM 729 O O . SER A 1 92 ? -20.278 -6.918 57.510 1.00 58.53 92 SER A O 1
ATOM 731 N N . GLN A 1 93 ? -19.453 -4.994 56.714 1.00 55.25 93 GLN A N 1
ATOM 732 C CA . GLN A 1 93 ? -19.455 -4.299 58.008 1.00 55.25 93 GLN A CA 1
ATOM 733 C C . GLN A 1 93 ? -20.871 -3.910 58.444 1.00 55.25 93 GLN A C 1
ATOM 735 O O . GLN A 1 93 ? -21.188 -4.064 59.621 1.00 55.25 93 GLN A O 1
ATOM 740 N N . ALA A 1 94 ? -21.747 -3.509 57.518 1.00 51.72 94 ALA A N 1
ATOM 741 C CA . ALA A 1 94 ? -23.163 -3.277 57.804 1.00 51.72 94 ALA A CA 1
ATOM 742 C C . ALA A 1 94 ? -23.866 -4.555 58.310 1.00 51.72 94 ALA A C 1
ATOM 744 O O . ALA A 1 94 ? -24.597 -4.502 59.299 1.00 51.72 94 ALA A O 1
ATOM 745 N N . LEU A 1 95 ? -23.563 -5.718 57.717 1.00 51.53 95 LEU A N 1
ATOM 746 C CA . LEU A 1 95 ? -24.053 -7.027 58.182 1.00 51.53 95 LEU A CA 1
ATOM 747 C C . LEU A 1 95 ? -23.489 -7.435 59.558 1.00 51.53 95 LEU A C 1
ATOM 749 O O . LEU A 1 95 ? -24.165 -8.110 60.331 1.00 51.53 95 LEU A O 1
ATOM 753 N N . THR A 1 96 ? -22.261 -7.024 59.888 1.00 49.31 96 THR A N 1
ATOM 754 C CA . THR A 1 96 ? -21.620 -7.347 61.178 1.00 49.31 96 THR A CA 1
ATOM 755 C C . THR A 1 96 ? -22.135 -6.453 62.312 1.00 49.31 96 THR A C 1
ATOM 757 O O . THR A 1 96 ? -22.350 -6.938 63.419 1.00 49.31 96 THR A O 1
ATOM 760 N N . ILE A 1 97 ? -22.413 -5.171 62.041 1.00 49.53 97 ILE A N 1
ATOM 761 C CA . ILE A 1 97 ? -23.038 -4.253 63.010 1.00 49.53 97 ILE A CA 1
ATOM 762 C C . ILE A 1 97 ? -24.491 -4.677 63.294 1.00 49.53 97 ILE A C 1
ATOM 764 O O . ILE A 1 97 ? -24.934 -4.587 64.435 1.00 49.53 97 ILE A O 1
ATOM 768 N N . GLN A 1 98 ? -25.202 -5.245 62.311 1.00 46.78 98 GLN A N 1
ATOM 769 C CA . GLN A 1 98 ? -26.539 -5.823 62.517 1.00 46.78 98 GLN A CA 1
ATOM 770 C C . GLN A 1 98 ? -26.561 -7.093 63.387 1.00 46.78 98 GLN A C 1
ATOM 772 O O . GLN A 1 98 ? -27.597 -7.395 63.972 1.00 46.78 98 GLN A O 1
ATOM 777 N N . ARG A 1 99 ? -25.454 -7.840 63.503 1.00 41.88 99 ARG A N 1
ATOM 778 C CA . ARG A 1 99 ? -25.411 -9.101 64.271 1.00 41.88 99 ARG A CA 1
ATOM 779 C C . ARG A 1 99 ? -25.159 -8.907 65.774 1.00 41.88 99 ARG A C 1
ATOM 781 O O . ARG A 1 99 ? -25.443 -9.818 66.540 1.00 41.88 99 ARG A O 1
ATOM 788 N N . ASN A 1 100 ? -24.685 -7.734 66.200 1.00 41.75 100 ASN A N 1
ATOM 789 C CA . ASN A 1 100 ? -24.339 -7.456 67.603 1.00 41.75 100 ASN A CA 1
ATOM 790 C C . ASN A 1 100 ? -25.396 -6.632 68.365 1.00 41.75 100 ASN A C 1
ATOM 792 O O . ASN A 1 100 ? -25.145 -6.208 69.491 1.00 41.75 100 ASN A O 1
ATOM 796 N N . CYS A 1 101 ? -26.575 -6.407 67.784 1.00 38.69 101 CYS A N 1
ATOM 797 C CA . CYS A 1 101 ? -27.701 -5.778 68.470 1.00 38.69 101 CYS A CA 1
ATOM 798 C C . CYS A 1 101 ? -28.719 -6.849 68.881 1.00 38.69 101 CYS A C 1
ATOM 800 O O . CYS A 1 101 ? -29.653 -7.141 68.140 1.00 38.69 101 CYS A O 1
ATOM 802 N N . ASP A 1 102 ? -28.533 -7.420 70.074 1.00 43.56 102 ASP A N 1
ATOM 803 C CA . ASP A 1 102 ? -29.572 -8.158 70.800 1.00 43.56 102 ASP A CA 1
ATOM 804 C C . ASP A 1 102 ? -30.659 -7.157 71.233 1.00 43.56 102 ASP A C 1
ATOM 806 O O . ASP A 1 102 ? -30.607 -6.528 72.290 1.00 43.56 102 ASP A O 1
ATOM 810 N N . GLY A 1 103 ? -31.622 -6.936 70.350 1.00 44.06 103 GLY A N 1
ATOM 811 C CA . GLY A 1 103 ? -32.815 -6.138 70.589 1.00 44.06 103 GLY A CA 1
ATOM 812 C C . GLY A 1 103 ? -33.912 -6.635 69.651 1.00 44.06 103 GLY A C 1
ATOM 813 O O . GLY A 1 103 ? -33.589 -6.985 68.514 1.00 44.06 103 GLY A O 1
ATOM 814 N N . PRO A 1 104 ? -35.185 -6.725 70.088 1.00 43.56 104 PRO A N 1
ATOM 815 C CA . PRO A 1 104 ? -36.248 -7.311 69.280 1.00 43.56 104 PR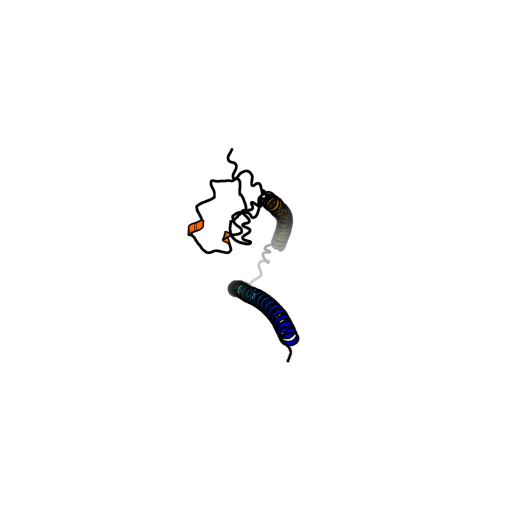O A CA 1
ATOM 816 C C . PRO A 1 104 ? -36.292 -6.643 67.907 1.00 43.56 104 PRO A C 1
ATOM 818 O O . PRO A 1 104 ? -36.493 -5.432 67.812 1.00 43.56 104 PRO A O 1
ATOM 821 N N . LEU A 1 105 ? -36.060 -7.444 66.865 1.00 45.75 105 LEU A N 1
ATOM 822 C CA . LEU A 1 105 ? -36.091 -7.039 65.465 1.00 45.75 105 LEU A CA 1
ATOM 823 C C . LEU A 1 105 ? -37.340 -6.184 65.189 1.00 45.75 105 LEU A C 1
ATOM 825 O O . LEU A 1 105 ? -38.453 -6.717 65.247 1.00 45.75 105 LEU A O 1
ATOM 829 N N . PRO A 1 106 ? -37.206 -4.898 64.814 1.00 45.03 106 PRO A N 1
ATOM 830 C CA . PRO A 1 106 ? -38.208 -4.309 63.955 1.00 45.03 106 PRO A CA 1
ATOM 831 C C . PRO A 1 106 ? -38.081 -5.021 62.608 1.00 45.03 106 PRO A C 1
ATOM 833 O O . PRO A 1 106 ? -36.977 -5.214 62.095 1.00 45.03 106 PRO A O 1
ATOM 836 N N . ALA A 1 107 ? -39.220 -5.470 62.087 1.00 52.09 107 ALA A N 1
ATOM 837 C CA . ALA A 1 107 ? -39.353 -6.182 60.826 1.00 52.09 107 ALA A CA 1
ATOM 838 C C . ALA A 1 107 ? -38.414 -5.634 59.731 1.00 52.09 107 ALA A C 1
ATOM 840 O O . ALA A 1 107 ? -38.221 -4.415 59.646 1.00 52.09 107 ALA A O 1
ATOM 841 N N . PRO A 1 108 ? -37.848 -6.510 58.878 1.00 49.34 108 PRO A N 1
ATOM 842 C CA . PRO A 1 108 ? -36.976 -6.084 57.797 1.00 49.34 108 PRO A CA 1
ATOM 843 C C . PRO A 1 108 ? -37.754 -5.089 56.940 1.00 49.34 108 PRO A C 1
ATOM 845 O O . PRO A 1 108 ? -38.775 -5.432 56.341 1.00 49.34 108 PRO A O 1
ATOM 848 N N . GLN A 1 109 ? -37.293 -3.839 56.904 1.00 47.06 109 GLN A N 1
ATOM 849 C CA . GLN A 1 109 ? -37.755 -2.893 55.905 1.00 47.06 109 GLN A CA 1
ATOM 850 C C . GLN A 1 109 ? -37.230 -3.391 54.561 1.00 47.06 109 GLN A C 1
ATOM 852 O O . GLN A 1 109 ? -36.123 -3.068 54.134 1.00 47.06 109 GLN A O 1
ATOM 857 N N . ASN A 1 110 ? -38.043 -4.242 53.940 1.00 48.50 110 ASN A N 1
ATOM 858 C CA . ASN A 1 110 ? -38.096 -4.488 52.515 1.00 48.50 110 ASN A CA 1
ATOM 859 C C . ASN A 1 110 ? -38.124 -3.125 51.802 1.00 48.50 110 ASN A C 1
ATOM 861 O O . ASN A 1 110 ? -39.196 -2.594 51.529 1.00 48.50 110 ASN A O 1
ATOM 865 N N . ARG A 1 111 ? -36.959 -2.551 51.475 1.00 51.75 111 ARG A N 1
ATOM 866 C CA . ARG A 1 111 ? -36.850 -1.861 50.183 1.00 51.75 111 ARG A CA 1
ATOM 867 C C . ARG A 1 111 ? -37.103 -2.961 49.174 1.00 51.75 111 ARG A C 1
ATOM 869 O O . ARG A 1 111 ? -36.367 -3.947 49.163 1.00 51.75 111 ARG A O 1
ATOM 876 N N . SER A 1 112 ? -38.287 -2.912 48.585 1.00 58.91 112 SER A N 1
ATOM 877 C CA . SER A 1 112 ? -38.991 -4.112 48.182 1.00 58.91 112 SER A CA 1
ATOM 878 C C . SER A 1 112 ? -38.176 -4.838 47.117 1.00 58.91 112 SER A C 1
ATOM 880 O O . SER A 1 112 ? -37.579 -4.219 46.243 1.00 58.91 112 SER A O 1
ATOM 882 N N . VAL A 1 113 ? -38.107 -6.166 47.200 1.00 60.59 113 VAL A N 1
ATOM 883 C CA . VAL A 1 113 ? -37.502 -6.993 46.141 1.00 60.59 113 VAL A CA 1
ATOM 884 C C . VAL A 1 113 ? -38.119 -6.637 44.775 1.00 60.59 113 VAL A C 1
ATOM 886 O O . VAL A 1 113 ? -37.417 -6.633 43.770 1.00 60.59 113 VAL A O 1
ATOM 889 N N . ALA A 1 114 ? -39.382 -6.197 44.784 1.00 66.50 114 ALA A N 1
ATOM 890 C CA . ALA A 1 114 ? -40.087 -5.625 43.645 1.00 66.50 114 ALA A CA 1
ATOM 891 C C . ALA A 1 114 ? -39.428 -4.354 43.065 1.00 66.50 114 ALA A C 1
ATOM 893 O O . ALA A 1 114 ? -39.331 -4.256 41.849 1.00 66.50 114 ALA A O 1
ATOM 894 N N . ASP A 1 115 ? -38.898 -3.431 43.879 1.00 78.94 115 ASP A N 1
ATOM 895 C CA . ASP A 1 115 ? -38.205 -2.222 43.389 1.00 78.94 115 ASP A CA 1
ATOM 896 C C . ASP A 1 115 ? -36.892 -2.568 42.656 1.00 78.94 115 ASP A C 1
ATOM 898 O O . ASP A 1 115 ? -36.492 -1.897 41.703 1.00 78.94 115 ASP A O 1
ATOM 902 N N . ILE A 1 116 ? -36.198 -3.625 43.098 1.00 80.94 116 ILE A N 1
ATOM 903 C CA . ILE A 1 116 ? -34.954 -4.104 42.469 1.00 80.94 116 ILE A CA 1
ATOM 904 C C . ILE A 1 116 ? -35.265 -4.818 41.149 1.00 80.94 116 ILE A C 1
ATOM 906 O O . ILE A 1 116 ? -34.548 -4.642 40.164 1.00 80.94 116 ILE A O 1
ATOM 910 N N . GLU A 1 117 ? -36.336 -5.605 41.123 1.00 84.75 117 GLU A N 1
ATOM 911 C CA . GLU A 1 117 ? -36.788 -6.344 39.946 1.00 84.75 117 GLU A CA 1
ATOM 912 C C . GLU A 1 117 ? -37.365 -5.404 38.874 1.00 84.75 117 GLU A C 1
ATOM 914 O O . GLU A 1 117 ? -37.048 -5.536 37.691 1.00 84.75 117 GLU A O 1
ATOM 919 N N . GLU A 1 118 ? -38.092 -4.361 39.281 1.00 86.50 118 GLU A N 1
ATOM 920 C CA . GLU A 1 118 ? -38.543 -3.286 38.393 1.00 86.50 118 GLU A CA 1
ATOM 921 C C . GLU A 1 118 ? -37.360 -2.492 37.816 1.00 86.50 118 GLU A C 1
ATOM 923 O O . GLU A 1 118 ? -37.325 -2.178 36.621 1.00 86.50 118 GLU A O 1
ATOM 928 N N . LEU A 1 119 ? -36.343 -2.203 38.635 1.00 89.19 119 LEU A N 1
ATOM 929 C CA . LEU A 1 119 ? -35.119 -1.553 38.175 1.00 89.19 119 LEU A CA 1
ATOM 930 C C . LEU A 1 119 ? -34.353 -2.426 37.165 1.00 89.19 119 LEU A C 1
ATOM 932 O O . LEU A 1 119 ? -33.875 -1.906 36.155 1.00 89.19 119 LEU A O 1
ATOM 936 N N . ALA A 1 120 ? -34.268 -3.738 37.396 1.00 88.94 120 ALA A N 1
ATOM 937 C CA . ALA A 1 120 ? -33.662 -4.684 36.461 1.00 88.94 120 ALA A CA 1
ATOM 938 C C . ALA A 1 120 ? -34.424 -4.733 35.125 1.00 88.94 120 ALA A C 1
ATOM 940 O O . ALA A 1 120 ? -33.800 -4.615 34.070 1.00 88.94 120 ALA A O 1
ATOM 941 N N . ALA A 1 121 ? -35.759 -4.782 35.162 1.00 92.38 121 ALA A N 1
ATOM 942 C CA . ALA A 1 121 ? -36.603 -4.736 33.966 1.00 92.38 121 ALA A CA 1
ATOM 943 C C . ALA A 1 121 ? -36.461 -3.410 33.188 1.00 92.38 121 ALA A C 1
ATOM 945 O O . ALA A 1 121 ? -36.532 -3.381 31.957 1.00 92.38 121 ALA A O 1
ATOM 946 N N . ASN A 1 122 ? -36.232 -2.293 33.886 1.00 93.62 122 ASN A N 1
ATOM 947 C CA . ASN A 1 122 ? -35.944 -1.005 33.251 1.00 93.62 122 ASN A CA 1
ATOM 948 C C . ASN A 1 122 ? -34.564 -0.988 32.568 1.00 93.62 122 ASN A C 1
ATOM 950 O O . ASN A 1 122 ? -34.425 -0.397 31.495 1.00 93.62 122 ASN A O 1
ATOM 954 N N . TYR A 1 123 ? -33.545 -1.627 33.153 1.00 95.56 123 TYR A N 1
ATOM 955 C CA . TYR A 1 123 ? -32.235 -1.764 32.507 1.00 95.56 123 TYR A CA 1
ATOM 956 C C . TYR A 1 123 ? -32.268 -2.709 31.310 1.00 95.56 123 TYR A C 1
ATOM 958 O O . TYR A 1 123 ? -31.639 -2.412 30.299 1.00 95.56 123 TYR A O 1
ATOM 966 N N . GLU A 1 124 ? -33.026 -3.800 31.394 1.00 94.25 124 GLU A N 1
ATOM 967 C CA . GLU A 1 124 ? -33.245 -4.717 30.277 1.00 94.25 124 GLU A CA 1
ATOM 968 C C . GLU A 1 124 ? -33.854 -3.985 29.075 1.00 94.25 124 GLU A C 1
ATOM 970 O O . GLU A 1 124 ? -33.280 -4.014 27.988 1.00 94.25 124 GLU A O 1
ATOM 975 N N . ARG A 1 125 ? -34.938 -3.223 29.285 1.00 96.56 125 ARG A N 1
ATOM 976 C CA . ARG A 1 125 ? -35.547 -2.398 28.228 1.00 96.56 125 ARG A CA 1
ATOM 977 C C . ARG A 1 125 ? -34.563 -1.400 27.617 1.00 96.56 125 ARG A C 1
ATOM 979 O O . ARG A 1 125 ? -34.473 -1.307 26.398 1.00 96.56 125 ARG A O 1
ATOM 986 N N . LYS A 1 126 ? -33.765 -0.712 28.441 1.00 96.75 126 LYS A N 1
ATOM 987 C CA . LYS A 1 126 ? -32.737 0.216 27.937 1.00 96.75 126 LYS A CA 1
ATOM 988 C C . LYS A 1 126 ? -31.650 -0.482 27.126 1.00 96.75 126 LYS A C 1
ATOM 990 O O . LYS A 1 126 ? -31.156 0.090 26.163 1.00 96.75 126 LYS A O 1
ATOM 995 N N . LEU A 1 127 ? -31.245 -1.692 27.508 1.00 97.31 127 LEU A N 1
ATOM 996 C CA . LEU A 1 127 ? -30.256 -2.456 26.748 1.00 97.31 127 LEU A CA 1
ATOM 997 C C . LEU A 1 127 ? -30.807 -2.905 25.393 1.00 97.31 127 LEU A C 1
ATOM 999 O O . LEU A 1 127 ? -30.060 -2.894 24.417 1.00 97.31 127 LEU A O 1
ATOM 1003 N N . ILE A 1 128 ? -32.097 -3.240 25.324 1.00 95.56 128 ILE A N 1
ATOM 1004 C CA . ILE A 1 128 ? -32.781 -3.557 24.066 1.00 95.56 128 ILE A CA 1
ATOM 1005 C C . ILE A 1 128 ? -32.811 -2.324 23.153 1.00 95.56 128 ILE A C 1
ATOM 1007 O O . ILE A 1 128 ? -32.339 -2.411 22.025 1.00 95.56 128 ILE A O 1
ATOM 1011 N N . GLU A 1 129 ? -33.235 -1.159 23.654 1.00 97.06 129 GLU A N 1
ATOM 1012 C CA . GLU A 1 129 ? -33.222 0.096 22.878 1.00 97.06 129 GLU A CA 1
ATOM 1013 C C . GLU A 1 129 ? -31.812 0.458 22.385 1.00 97.06 129 GLU A C 1
ATOM 1015 O O . GLU A 1 129 ? -31.616 0.856 21.238 1.00 97.06 129 GLU A O 1
ATOM 1020 N N . VAL A 1 130 ? -30.792 0.291 23.235 1.00 97.44 130 VAL A N 1
ATOM 1021 C CA . VAL A 1 130 ? -29.395 0.513 22.840 1.00 97.44 130 VAL A CA 1
ATOM 1022 C C . VAL A 1 130 ? -28.993 -0.450 21.726 1.00 97.44 130 VAL A C 1
ATOM 1024 O O . VAL A 1 130 ? -28.329 -0.017 20.785 1.00 97.44 130 VAL A O 1
ATOM 1027 N N . ALA A 1 131 ? -29.380 -1.723 21.799 1.00 96.38 131 ALA A N 1
ATOM 1028 C CA . ALA A 1 131 ? -29.091 -2.696 20.751 1.00 96.38 131 ALA A CA 1
ATOM 1029 C C . ALA A 1 131 ? -29.795 -2.346 19.429 1.00 96.38 131 ALA A C 1
ATOM 1031 O O . ALA A 1 131 ? -29.165 -2.429 18.376 1.00 96.38 131 ALA A O 1
ATOM 1032 N N . GLU A 1 132 ? -31.048 -1.890 19.482 1.00 96.75 132 GLU A N 1
ATOM 1033 C CA . GLU A 1 132 ? -31.805 -1.426 18.312 1.00 96.75 132 GLU A CA 1
ATOM 1034 C C . GLU A 1 132 ? -31.134 -0.211 17.659 1.00 96.75 132 GLU A C 1
ATOM 1036 O O . GLU A 1 132 ? -30.812 -0.258 16.472 1.00 96.75 132 GLU A O 1
ATOM 1041 N N . MET A 1 133 ? -30.794 0.823 18.436 1.00 97.62 133 MET A N 1
ATOM 1042 C CA . MET A 1 133 ? -30.078 1.996 17.916 1.00 97.62 133 MET A CA 1
ATOM 1043 C C . MET A 1 133 ? -28.701 1.640 17.340 1.00 97.62 133 MET A C 1
ATOM 1045 O O . MET A 1 133 ? -28.280 2.217 16.338 1.00 97.62 133 MET A O 1
ATOM 1049 N N . HIS A 1 134 ? -27.976 0.697 17.954 1.00 97.50 134 HIS A N 1
ATOM 1050 C CA . HIS A 1 134 ? -26.712 0.213 17.391 1.00 97.50 134 HIS A CA 1
ATOM 1051 C C . HIS A 1 134 ? -26.937 -0.526 16.069 1.00 97.50 134 HIS A C 1
ATOM 1053 O O . HIS A 1 134 ? -26.150 -0.336 15.143 1.00 97.50 134 HIS A O 1
ATOM 1059 N N . GLY A 1 135 ? -28.002 -1.323 15.958 1.00 97.19 135 GLY A N 1
ATOM 1060 C CA . GLY A 1 135 ? -28.412 -1.955 14.705 1.00 97.19 135 GLY A CA 1
ATOM 1061 C C . GLY A 1 135 ? -28.674 -0.924 13.607 1.00 97.19 135 GLY A C 1
ATOM 1062 O O . GLY A 1 135 ? -28.060 -0.993 12.542 1.00 97.19 135 GLY A O 1
ATOM 1063 N N . GLU A 1 136 ? -29.487 0.094 13.898 1.00 97.25 136 GLU A N 1
ATOM 1064 C CA . GLU A 1 136 ? -29.773 1.191 12.965 1.00 97.25 136 GLU A CA 1
ATOM 1065 C C . GLU A 1 136 ? -28.504 1.953 12.552 1.00 97.25 136 GLU A C 1
ATOM 1067 O O . GLU A 1 136 ? -28.314 2.271 11.374 1.00 97.25 136 GLU A O 1
ATOM 1072 N N . LEU A 1 137 ? -27.596 2.215 13.498 1.00 98.25 137 LEU A N 1
ATOM 1073 C CA . LEU A 1 137 ? -26.335 2.901 13.222 1.00 98.25 137 LEU A CA 1
ATOM 1074 C C . LEU A 1 137 ? -25.420 2.073 12.312 1.00 98.25 137 LEU A C 1
ATOM 1076 O O . LEU A 1 137 ? -24.801 2.629 11.402 1.00 98.25 137 LEU A O 1
ATOM 1080 N N . ILE A 1 138 ? -25.344 0.758 12.533 1.00 97.31 138 ILE A N 1
ATOM 1081 C CA . ILE A 1 138 ? -24.574 -0.166 11.690 1.00 97.31 138 ILE A CA 1
ATOM 1082 C C . ILE A 1 138 ? -25.150 -0.190 10.272 1.00 97.31 138 ILE A C 1
ATOM 1084 O O . ILE A 1 138 ? -24.398 -0.069 9.305 1.00 97.31 138 ILE A O 1
ATOM 1088 N N . GLU A 1 139 ? -26.472 -0.282 10.127 1.00 97.69 139 GLU A N 1
ATOM 1089 C CA . GLU A 1 139 ? -27.122 -0.263 8.814 1.00 97.69 139 GLU A CA 1
ATOM 1090 C C . GLU A 1 139 ? -26.904 1.058 8.069 1.00 97.69 139 GLU A C 1
ATOM 1092 O O . GLU A 1 139 ? -26.611 1.062 6.869 1.00 97.69 139 GLU A O 1
ATOM 1097 N N . PHE A 1 140 ? -27.030 2.191 8.761 1.00 98.12 140 PHE A N 1
ATOM 1098 C CA . PHE A 1 140 ? -26.773 3.505 8.177 1.00 98.12 140 PHE A CA 1
ATOM 1099 C C . PHE A 1 140 ? -25.320 3.639 7.715 1.00 98.12 140 PHE A C 1
ATOM 1101 O O . PHE A 1 140 ? -25.044 4.117 6.612 1.00 98.12 140 PHE A O 1
ATOM 1108 N N . ASN A 1 141 ? -24.388 3.175 8.541 1.00 97.00 141 ASN A N 1
ATOM 1109 C CA . ASN A 1 141 ? -22.969 3.203 8.250 1.00 97.00 141 ASN A CA 1
ATOM 1110 C C . ASN A 1 141 ? -22.603 2.314 7.040 1.00 97.00 141 ASN A C 1
ATOM 1112 O O . ASN A 1 141 ? -21.887 2.781 6.154 1.00 97.00 141 ASN A O 1
ATOM 1116 N N . ASP A 1 142 ? -23.167 1.104 6.919 1.00 98.00 142 ASP A N 1
ATOM 1117 C CA . ASP A 1 142 ? -22.951 0.235 5.747 1.00 98.00 142 ASP A CA 1
ATOM 1118 C C . ASP A 1 142 ? -23.489 0.881 4.457 1.00 98.00 142 ASP A C 1
ATOM 1120 O O . ASP A 1 142 ? -22.821 0.891 3.420 1.00 98.00 142 ASP A O 1
ATOM 1124 N N . ARG A 1 143 ? -24.669 1.519 4.519 1.00 97.94 143 ARG A N 1
ATOM 1125 C CA . ARG A 1 143 ? -25.225 2.278 3.382 1.00 97.94 143 ARG A CA 1
ATOM 1126 C C . ARG A 1 143 ? -24.324 3.443 2.977 1.00 97.94 143 ARG A C 1
ATOM 1128 O O . ARG A 1 143 ? -24.112 3.656 1.780 1.00 97.94 143 ARG A O 1
ATOM 1135 N N . LEU A 1 144 ? -23.780 4.180 3.946 1.00 98.06 144 LEU A N 1
ATOM 1136 C CA . LEU A 1 144 ? -22.835 5.263 3.682 1.00 98.06 144 LEU A CA 1
ATOM 1137 C C . LEU A 1 144 ? -21.557 4.748 3.022 1.00 98.06 144 LEU A C 1
ATOM 1139 O O . LEU A 1 144 ? -21.154 5.303 2.001 1.00 98.06 144 LEU A O 1
ATOM 1143 N N . TYR A 1 145 ? -20.955 3.678 3.544 1.00 97.69 145 TYR A N 1
ATOM 1144 C CA . TYR A 1 145 ? -19.753 3.090 2.953 1.00 97.69 145 TYR A CA 1
ATOM 1145 C C . TYR A 1 145 ? -19.997 2.602 1.528 1.00 97.69 145 TYR A C 1
ATOM 1147 O O . TYR A 1 145 ? -19.204 2.906 0.638 1.00 97.69 145 TYR A O 1
ATOM 1155 N N . ARG A 1 146 ? -21.122 1.926 1.267 1.00 97.81 146 ARG A N 1
ATOM 1156 C CA . ARG A 1 146 ? -21.498 1.517 -0.095 1.00 97.81 146 ARG A CA 1
ATOM 1157 C C . ARG A 1 146 ? -21.657 2.717 -1.025 1.00 97.81 146 ARG A C 1
ATOM 1159 O O . ARG A 1 146 ? -21.148 2.686 -2.144 1.00 97.81 146 ARG A O 1
ATOM 1166 N N . SER A 1 147 ? -22.330 3.780 -0.576 1.00 97.62 147 SER A N 1
ATOM 1167 C CA . SER A 1 147 ? -22.492 4.996 -1.380 1.00 97.62 147 SER A CA 1
ATOM 1168 C C . SER A 1 147 ? -21.167 5.713 -1.628 1.00 97.62 147 SER A C 1
ATOM 1170 O O . SER A 1 147 ? -20.997 6.274 -2.710 1.00 97.62 147 SER A O 1
ATOM 1172 N N . LEU A 1 148 ? -20.266 5.734 -0.646 1.00 97.50 148 LEU A N 1
ATOM 1173 C CA . LEU A 1 148 ? -18.941 6.329 -0.773 1.00 97.50 148 LEU A CA 1
ATOM 1174 C C . LEU A 1 148 ? -18.121 5.560 -1.810 1.00 97.50 148 LEU A C 1
ATOM 1176 O O . LEU A 1 148 ? -17.690 6.152 -2.790 1.00 97.50 148 LEU A O 1
ATOM 1180 N N . MET A 1 149 ? -18.032 4.235 -1.670 1.00 96.50 149 MET A N 1
ATOM 1181 C CA . MET A 1 149 ? -17.307 3.368 -2.605 1.00 96.50 149 MET A CA 1
ATOM 1182 C C . MET A 1 149 ? -17.854 3.469 -4.033 1.00 96.50 149 MET A C 1
ATOM 1184 O O . MET A 1 149 ? -17.089 3.511 -4.992 1.00 96.50 149 MET A O 1
ATOM 1188 N N . ALA A 1 150 ? -19.178 3.553 -4.199 1.00 96.94 150 ALA A N 1
ATOM 1189 C CA . ALA A 1 150 ? -19.786 3.768 -5.511 1.00 96.94 150 ALA A CA 1
ATOM 1190 C C . ALA A 1 150 ? -19.371 5.115 -6.131 1.00 96.94 150 ALA A C 1
ATOM 1192 O O . ALA A 1 150 ? -19.080 5.176 -7.326 1.00 96.94 150 ALA A O 1
ATOM 1193 N N . LYS A 1 151 ? -19.313 6.184 -5.325 1.00 96.44 151 LYS A N 1
ATOM 1194 C CA . LYS A 1 151 ? -18.855 7.503 -5.779 1.00 96.44 151 LYS A CA 1
ATOM 1195 C C . LYS A 1 151 ? -17.358 7.519 -6.079 1.00 96.44 151 LYS A C 1
ATOM 1197 O O . LYS A 1 151 ? -16.986 8.065 -7.109 1.00 96.44 151 LYS A O 1
ATOM 1202 N N . ASP A 1 152 ? -16.526 6.894 -5.253 1.00 95.69 152 ASP A N 1
ATOM 1203 C CA . ASP A 1 152 ? -15.081 6.792 -5.492 1.00 95.69 152 ASP A CA 1
ATOM 1204 C C . ASP A 1 152 ? -14.781 6.026 -6.783 1.00 95.69 152 ASP A C 1
ATOM 1206 O O . ASP A 1 152 ? -13.971 6.471 -7.596 1.00 95.69 152 ASP A O 1
ATOM 1210 N N . ASN A 1 153 ? -15.502 4.930 -7.035 1.00 95.69 153 ASN A N 1
ATOM 1211 C CA . ASN A 1 153 ? -15.397 4.188 -8.290 1.00 95.69 153 ASN A CA 1
ATOM 1212 C C . ASN A 1 153 ? -15.801 5.044 -9.498 1.00 95.69 153 ASN A C 1
ATOM 1214 O O . ASN A 1 153 ? -15.101 5.037 -10.509 1.00 95.69 153 ASN A O 1
ATOM 1218 N N . LEU A 1 154 ? -16.895 5.809 -9.398 1.00 96.75 154 LEU A N 1
ATOM 1219 C CA . LEU A 1 154 ? -17.319 6.725 -10.460 1.00 96.75 154 LEU A CA 1
ATOM 1220 C C . LEU A 1 154 ? -16.280 7.827 -10.705 1.00 96.75 154 LEU A C 1
ATOM 1222 O O . LEU A 1 154 ? -15.959 8.124 -11.852 1.00 96.75 154 LEU A O 1
ATOM 1226 N N . ILE A 1 155 ? -15.718 8.408 -9.643 1.00 93.75 155 ILE A N 1
ATOM 1227 C CA . ILE A 1 155 ? -14.646 9.406 -9.744 1.00 93.75 155 ILE A CA 1
ATOM 1228 C C . ILE A 1 155 ? -13.419 8.798 -10.430 1.00 93.75 155 ILE A C 1
ATOM 1230 O O . ILE A 1 155 ? -12.842 9.432 -11.311 1.00 93.75 155 ILE A O 1
ATOM 1234 N N . GLY A 1 156 ? -13.042 7.568 -10.072 1.00 90.50 156 GLY A N 1
ATOM 1235 C CA . GLY A 1 156 ? -11.962 6.831 -10.725 1.00 90.50 156 GLY A CA 1
ATOM 1236 C C . GLY A 1 156 ? -12.213 6.618 -12.220 1.00 90.50 156 GLY A C 1
ATOM 1237 O O . GLY A 1 156 ? -11.327 6.890 -13.026 1.00 90.50 156 GLY A O 1
ATOM 1238 N N . GLN A 1 157 ? -13.430 6.213 -12.599 1.00 93.50 157 GLN A N 1
ATOM 1239 C CA . GLN A 1 157 ? -13.829 6.051 -14.003 1.00 93.50 157 GLN A CA 1
ATOM 1240 C C . GLN A 1 157 ? -13.761 7.373 -14.768 1.00 93.50 157 GLN A C 1
ATOM 1242 O O . GLN A 1 157 ? -13.073 7.458 -15.779 1.00 93.50 157 GLN A O 1
ATOM 1247 N N . MET A 1 158 ? -14.391 8.431 -14.251 1.00 89.00 158 MET A N 1
ATOM 1248 C CA . MET A 1 158 ? -14.375 9.754 -14.884 1.00 89.00 158 MET A CA 1
ATOM 1249 C C . MET A 1 158 ? -12.956 10.313 -15.015 1.00 89.00 158 MET A C 1
ATOM 1251 O O . MET A 1 158 ? -12.627 10.976 -15.998 1.00 89.00 158 MET A O 1
ATOM 1255 N N . ARG A 1 159 ? -12.096 10.054 -14.027 1.00 85.38 159 ARG A N 1
ATOM 1256 C CA . ARG A 1 159 ? -10.685 10.429 -14.084 1.00 85.38 159 ARG A CA 1
ATOM 1257 C C . ARG A 1 159 ? -9.958 9.670 -15.190 1.00 85.38 159 ARG A C 1
ATOM 1259 O O . ARG A 1 159 ? -9.207 10.303 -15.923 1.00 85.38 159 ARG A O 1
ATOM 1266 N N . GLN A 1 160 ? -10.178 8.363 -15.325 1.00 82.56 160 GLN A N 1
ATOM 1267 C CA . GLN A 1 160 ? -9.573 7.577 -16.400 1.00 82.56 160 GLN A CA 1
ATOM 1268 C C . GLN A 1 160 ? -10.059 8.050 -17.773 1.00 82.56 160 GLN A C 1
ATOM 1270 O O . GLN A 1 160 ? -9.234 8.298 -18.641 1.00 82.56 160 GLN A O 1
ATOM 1275 N N . GLU A 1 161 ? -11.361 8.293 -17.942 1.00 86.00 161 GLU A N 1
ATOM 1276 C CA . GLU A 1 161 ? -11.915 8.852 -19.183 1.00 86.00 161 GLU A CA 1
ATOM 1277 C C . GLU A 1 161 ? -11.298 10.218 -19.522 1.00 86.00 161 GLU A C 1
ATOM 1279 O O . GLU A 1 161 ? -10.967 10.496 -20.675 1.00 86.00 161 GLU A O 1
ATOM 1284 N N . LEU A 1 162 ? -11.087 11.077 -18.519 1.00 79.88 162 LEU A N 1
ATOM 1285 C CA . LEU A 1 162 ? -10.388 12.348 -18.707 1.00 79.88 162 LEU A CA 1
ATOM 1286 C C . LEU A 1 162 ? -8.923 12.151 -19.108 1.00 79.88 162 LEU A C 1
ATOM 1288 O O . LEU A 1 162 ? -8.443 12.903 -19.955 1.00 79.88 162 LEU A O 1
ATOM 1292 N N . ILE A 1 163 ? -8.230 11.165 -18.534 1.00 74.31 163 ILE A N 1
ATOM 1293 C CA . ILE A 1 163 ? -6.846 10.831 -18.895 1.00 74.31 163 ILE A CA 1
ATOM 1294 C C . ILE A 1 163 ? -6.776 10.300 -20.327 1.00 74.31 163 ILE A C 1
ATOM 1296 O O . ILE A 1 163 ? -5.934 10.754 -21.097 1.00 74.31 163 ILE A O 1
ATOM 1300 N N . ASP A 1 164 ? -7.681 9.404 -20.710 1.00 74.19 164 ASP A N 1
ATOM 1301 C CA . ASP A 1 164 ? -7.727 8.823 -22.052 1.00 74.19 164 ASP A CA 1
ATOM 1302 C C . ASP A 1 164 ? -7.991 9.902 -23.116 1.00 74.19 164 ASP A C 1
ATOM 1304 O O . ASP A 1 164 ? -7.408 9.876 -24.200 1.00 74.19 164 ASP A O 1
ATOM 1308 N N . LEU A 1 165 ? -8.837 10.891 -22.800 1.00 75.06 165 LEU A N 1
ATOM 1309 C CA . LEU A 1 165 ? -9.194 11.973 -23.720 1.00 75.06 165 LEU A CA 1
ATOM 1310 C C . LEU A 1 165 ? -8.201 13.144 -23.729 1.00 75.06 165 LEU A C 1
ATOM 1312 O O . LEU A 1 165 ? -8.081 13.827 -24.747 1.00 75.06 165 LEU A O 1
ATOM 1316 N N . ARG A 1 166 ? -7.534 13.446 -22.607 1.00 72.88 166 ARG A N 1
ATOM 1317 C CA . ARG A 1 166 ? -6.729 14.677 -22.449 1.00 72.88 166 ARG A CA 1
ATOM 1318 C C . ARG A 1 166 ? -5.254 14.444 -22.133 1.00 72.88 166 ARG A C 1
ATOM 1320 O O . ARG A 1 166 ? -4.481 15.395 -22.263 1.00 72.88 166 ARG A O 1
ATOM 1327 N N . GLY A 1 167 ? -4.860 13.226 -21.779 1.00 65.19 167 GLY A N 1
ATOM 1328 C CA . GLY A 1 167 ? -3.552 12.898 -21.213 1.00 65.19 167 GLY A CA 1
ATOM 1329 C C . GLY A 1 167 ? -3.521 12.994 -19.676 1.00 65.19 167 GLY A C 1
ATOM 1330 O O . GLY A 1 167 ? -4.534 13.318 -19.053 1.00 65.19 167 GLY A O 1
ATOM 1331 N N . PRO A 1 168 ? -2.367 12.708 -19.041 1.00 63.44 168 PRO A N 1
ATOM 1332 C CA . PRO A 1 168 ? -2.225 12.665 -17.583 1.00 63.44 168 PRO A CA 1
ATOM 1333 C C . PRO A 1 168 ? -2.705 13.952 -16.896 1.00 63.44 168 PRO A C 1
ATOM 1335 O O . PRO A 1 168 ? -2.382 15.058 -17.330 1.00 63.44 168 PRO A O 1
ATOM 1338 N N . VAL A 1 169 ? -3.464 13.813 -15.805 1.00 57.66 169 VAL A N 1
ATOM 1339 C CA . VAL A 1 169 ? -3.992 14.961 -15.050 1.00 57.66 169 VAL A CA 1
ATOM 1340 C C . VAL A 1 169 ? -2.835 15.705 -14.356 1.00 57.66 169 VAL A C 1
ATOM 1342 O O . VAL A 1 169 ? -2.040 15.058 -13.663 1.00 57.66 169 VAL A O 1
ATOM 1345 N N . PRO A 1 170 ? -2.738 17.047 -14.477 1.00 54.66 170 PRO A N 1
ATOM 1346 C CA . PRO A 1 170 ? -1.740 17.851 -13.770 1.00 54.66 170 PRO A CA 1
ATOM 1347 C C . PRO A 1 170 ? -1.997 17.762 -12.260 1.00 54.66 170 PRO A C 1
ATOM 1349 O O . PRO A 1 170 ? -2.922 18.372 -11.729 1.00 54.66 170 PRO A O 1
ATOM 1352 N N . GLY A 1 171 ? -1.240 16.905 -11.585 1.00 54.09 171 GLY A N 1
ATOM 1353 C CA . GLY A 1 171 ? -1.426 16.545 -10.176 1.00 54.09 171 GLY A CA 1
ATOM 1354 C C . GLY A 1 171 ? -0.831 15.177 -9.838 1.00 54.09 171 GLY A C 1
ATOM 1355 O O . GLY A 1 171 ? -0.385 14.970 -8.716 1.00 54.09 171 GLY A O 1
ATOM 1356 N N . ASP A 1 172 ? -0.726 14.273 -10.821 1.00 48.75 172 ASP A N 1
ATOM 1357 C CA . ASP A 1 172 ? 0.040 13.022 -10.662 1.00 48.75 172 ASP A CA 1
ATOM 1358 C C . ASP A 1 172 ? 1.547 13.205 -10.893 1.00 48.75 172 ASP A C 1
ATOM 1360 O O . ASP A 1 172 ? 2.345 12.422 -10.389 1.00 48.75 172 ASP A O 1
ATOM 1364 N N . LEU A 1 173 ? 1.959 14.260 -11.605 1.00 44.47 173 LEU A N 1
ATOM 1365 C CA . LEU A 1 173 ? 3.377 14.590 -11.810 1.00 44.47 173 LEU A CA 1
ATOM 1366 C C . LEU A 1 173 ? 4.000 15.314 -10.604 1.00 44.47 173 LEU A C 1
ATOM 1368 O O . LEU A 1 173 ? 5.217 15.313 -10.448 1.00 44.47 173 LEU A O 1
ATOM 1372 N N . SER A 1 174 ? 3.189 15.904 -9.719 1.00 45.59 174 SER A N 1
ATOM 1373 C CA . SER A 1 174 ? 3.690 16.634 -8.546 1.00 45.59 174 SER A CA 1
ATOM 1374 C C . SER A 1 174 ? 4.056 15.730 -7.368 1.00 45.59 174 SER A C 1
ATOM 1376 O O . SER A 1 174 ? 4.575 16.224 -6.375 1.00 45.59 174 SER A O 1
ATOM 1378 N N . GLN A 1 175 ? 3.804 14.417 -7.442 1.00 41.56 175 GLN A N 1
ATOM 1379 C CA . GLN A 1 175 ? 4.255 13.480 -6.403 1.00 41.56 175 GLN A CA 1
ATOM 1380 C C . GLN A 1 175 ? 5.672 12.933 -6.639 1.00 41.56 175 GLN A C 1
ATOM 1382 O O . GLN A 1 175 ? 6.172 12.180 -5.806 1.00 41.56 175 GLN A O 1
ATOM 1387 N N . THR A 1 176 ? 6.343 13.311 -7.736 1.00 37.78 176 THR A N 1
ATOM 1388 C CA . THR A 1 176 ? 7.714 12.857 -8.038 1.00 37.78 176 THR A CA 1
ATOM 1389 C C . THR A 1 176 ? 8.769 13.963 -8.031 1.00 37.78 176 THR A C 1
ATOM 1391 O O . THR A 1 176 ? 9.938 13.663 -8.254 1.00 37.78 176 THR A O 1
ATOM 1394 N N . SER A 1 177 ? 8.410 15.225 -7.780 1.00 40.53 177 SER A N 1
ATOM 1395 C CA . SER A 1 177 ? 9.379 16.330 -7.792 1.00 40.53 177 SER A CA 1
ATOM 1396 C C . SER A 1 177 ? 9.085 17.382 -6.723 1.00 40.53 177 SER A C 1
ATOM 1398 O O . SER A 1 177 ? 8.106 18.120 -6.826 1.00 40.53 177 SER A O 1
ATOM 1400 N N . ASP A 1 178 ? 9.984 17.484 -5.744 1.00 43.50 178 ASP A N 1
ATOM 1401 C CA . ASP A 1 178 ? 10.019 18.496 -4.678 1.00 43.50 178 ASP A CA 1
ATOM 1402 C C . ASP A 1 178 ? 10.528 19.874 -5.178 1.00 43.50 178 ASP A C 1
ATOM 1404 O O . ASP A 1 178 ? 11.331 20.517 -4.502 1.00 43.50 178 ASP A O 1
ATOM 1408 N N . ASP A 1 179 ? 10.125 20.338 -6.370 1.00 44.16 179 ASP A N 1
ATOM 1409 C CA . ASP A 1 179 ? 10.525 21.665 -6.877 1.00 44.16 179 ASP A CA 1
ATOM 1410 C C . ASP A 1 179 ? 9.374 22.687 -6.735 1.00 44.16 179 ASP A C 1
ATOM 1412 O O . ASP A 1 179 ? 8.405 22.654 -7.502 1.00 44.16 179 ASP A O 1
ATOM 1416 N N . PRO A 1 180 ? 9.445 23.613 -5.757 1.00 46.72 180 PRO A N 1
ATOM 1417 C CA . PRO A 1 180 ? 8.389 24.581 -5.467 1.00 46.72 180 PRO A CA 1
ATOM 1418 C C . PRO A 1 180 ? 8.271 25.713 -6.504 1.00 46.72 180 PRO A C 1
ATOM 1420 O O . PRO A 1 180 ? 7.392 26.563 -6.366 1.00 46.72 180 PRO A O 1
ATOM 1423 N N . SER A 1 181 ? 9.112 25.752 -7.545 1.00 46.91 181 SER A N 1
ATOM 1424 C CA . SER A 1 181 ? 9.060 26.799 -8.579 1.00 46.91 181 SER A CA 1
ATOM 1425 C C . SER A 1 181 ? 8.050 26.541 -9.710 1.00 46.91 181 SER A C 1
ATOM 1427 O O . SER A 1 181 ? 7.723 27.464 -10.455 1.00 46.91 181 SER A O 1
ATOM 1429 N N . LEU A 1 182 ? 7.495 25.326 -9.816 1.00 46.44 182 LEU A N 1
ATOM 1430 C CA . LEU A 1 182 ? 6.510 24.956 -10.849 1.00 46.44 182 LEU A CA 1
ATOM 1431 C C . LEU A 1 182 ? 5.052 24.998 -10.358 1.00 46.44 182 LEU A C 1
ATOM 1433 O O . LEU A 1 182 ? 4.128 24.708 -11.115 1.00 46.44 182 LEU A O 1
ATOM 1437 N N . SER A 1 183 ? 4.833 25.383 -9.097 1.00 45.41 183 SER A N 1
ATOM 1438 C CA . SER A 1 183 ? 3.528 25.319 -8.427 1.00 45.41 183 SER A CA 1
ATOM 1439 C C . SER A 1 183 ? 2.483 26.322 -8.941 1.00 45.41 183 SER A C 1
ATOM 1441 O O . SER A 1 183 ? 1.307 26.142 -8.627 1.00 45.41 183 SER A O 1
ATOM 1443 N N . ASP A 1 184 ? 2.864 27.372 -9.678 1.00 42.78 184 ASP A N 1
ATOM 1444 C CA . ASP A 1 184 ? 1.985 28.545 -9.849 1.00 42.78 184 ASP A CA 1
ATOM 1445 C C . ASP A 1 184 ? 1.698 28.950 -11.305 1.00 42.78 184 ASP A C 1
ATOM 1447 O O . ASP A 1 184 ? 1.019 29.944 -11.549 1.00 42.78 184 ASP A O 1
ATOM 1451 N N . PHE A 1 185 ? 2.171 28.196 -12.308 1.00 42.44 185 PHE A N 1
ATOM 1452 C CA . PHE A 1 185 ? 2.008 28.640 -13.699 1.00 42.44 185 PHE A CA 1
ATOM 1453 C C . PHE A 1 185 ? 0.707 28.199 -14.401 1.00 42.44 185 PHE A C 1
ATOM 1455 O O . PHE A 1 185 ? 0.287 28.875 -15.336 1.00 42.44 185 PHE A O 1
ATOM 1462 N N . GLU A 1 186 ? 0.002 27.136 -13.994 1.00 48.62 186 GLU A N 1
ATOM 1463 C CA . GLU A 1 186 ? -1.006 26.543 -14.905 1.00 48.62 186 GLU A CA 1
ATOM 1464 C C . GLU A 1 186 ? -2.342 26.111 -14.281 1.00 48.62 186 GLU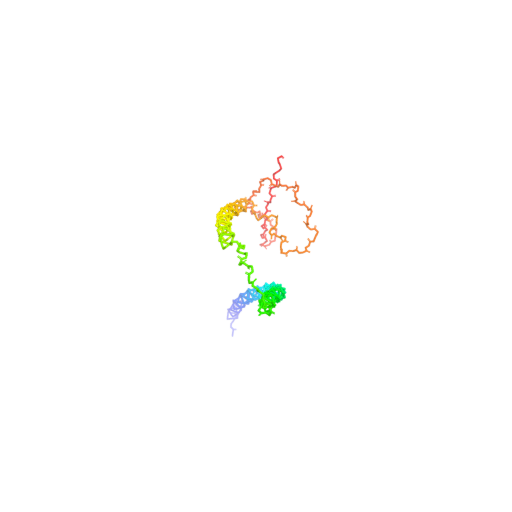 A C 1
ATOM 1466 O O . GLU A 1 186 ? -2.890 25.066 -14.622 1.00 48.62 186 GLU A O 1
ATOM 1471 N N . THR A 1 187 ? -2.957 26.927 -13.421 1.00 47.53 187 THR A N 1
ATOM 1472 C CA . THR A 1 187 ? -4.380 26.710 -13.056 1.00 47.53 187 THR A CA 1
ATOM 1473 C C . THR A 1 187 ? -5.365 27.582 -13.843 1.00 47.53 187 THR A C 1
ATOM 1475 O O . THR A 1 187 ? -6.550 27.248 -13.923 1.00 47.53 187 THR A O 1
ATOM 1478 N N . THR A 1 188 ? -4.903 28.658 -14.491 1.00 45.00 188 THR A N 1
ATOM 1479 C CA . THR A 1 188 ? -5.758 29.623 -15.214 1.00 45.00 188 THR A CA 1
ATOM 1480 C C . THR A 1 188 ? -5.774 29.461 -16.735 1.00 45.00 188 THR A C 1
ATOM 1482 O O . THR A 1 188 ? -6.670 29.996 -17.385 1.00 45.00 188 THR A O 1
ATOM 1485 N N . GLN A 1 189 ? -4.865 28.683 -17.330 1.00 48.28 189 GLN A N 1
ATOM 1486 C CA . GLN A 1 189 ? -4.864 28.407 -18.774 1.00 48.28 189 GLN A CA 1
ATOM 1487 C C . GLN A 1 189 ? -5.345 26.984 -19.061 1.00 48.28 189 GLN A C 1
ATOM 1489 O O . GLN A 1 189 ? -4.601 26.129 -19.526 1.00 48.28 189 GLN A O 1
ATOM 1494 N N . ARG A 1 190 ? -6.625 26.718 -18.779 1.00 48.44 190 ARG A N 1
ATOM 1495 C CA . ARG A 1 190 ? -7.262 25.453 -19.166 1.00 48.44 190 ARG A CA 1
ATOM 1496 C C . ARG A 1 190 ? -7.346 25.378 -20.691 1.00 48.44 190 ARG A C 1
ATOM 1498 O O . ARG A 1 190 ? -8.226 25.989 -21.292 1.00 48.44 190 ARG A O 1
ATOM 1505 N N . ALA A 1 191 ? -6.450 24.617 -21.310 1.00 49.22 191 ALA A N 1
ATOM 1506 C CA . ALA A 1 191 ? -6.628 24.142 -22.675 1.00 49.22 191 ALA A CA 1
ATOM 1507 C C . ALA A 1 191 ? -7.945 23.349 -22.738 1.00 49.22 191 ALA A C 1
ATOM 1509 O O . ALA A 1 191 ? -8.100 22.311 -22.085 1.00 49.22 191 ALA A O 1
ATOM 1510 N N . LEU A 1 192 ? -8.949 23.870 -23.445 1.00 49.41 192 LEU A N 1
ATOM 1511 C CA . LEU A 1 192 ? -10.274 23.247 -23.460 1.00 49.41 192 LEU A CA 1
ATOM 1512 C C . LEU A 1 192 ? -10.300 21.984 -24.336 1.00 49.41 192 LEU A C 1
ATOM 1514 O O . LEU A 1 192 ? -11.112 21.097 -24.068 1.00 49.41 192 LEU A O 1
ATOM 1518 N N . ILE A 1 193 ? -9.382 21.871 -25.304 1.00 50.62 193 ILE A N 1
ATOM 1519 C CA . ILE A 1 193 ? -9.225 20.737 -26.224 1.00 50.62 193 ILE A CA 1
ATOM 1520 C C . ILE A 1 193 ? -7.725 20.533 -26.494 1.00 50.62 193 ILE A C 1
ATOM 1522 O O . ILE A 1 193 ? -7.071 21.457 -26.973 1.00 50.62 193 ILE A O 1
ATOM 1526 N N . ASN A 1 194 ? -7.206 19.331 -26.225 1.00 51.12 194 ASN A N 1
ATOM 1527 C CA . ASN A 1 194 ? -5.856 18.912 -26.615 1.00 51.12 194 ASN A CA 1
ATOM 1528 C C . ASN A 1 194 ? -5.975 18.016 -27.857 1.00 51.12 194 ASN A C 1
ATOM 1530 O O . ASN A 1 194 ? -6.558 16.937 -27.774 1.00 51.12 194 ASN A O 1
ATOM 1534 N N . VAL A 1 195 ? -5.460 18.456 -29.009 1.00 52.66 195 VAL A N 1
ATOM 1535 C CA . VAL A 1 195 ? -5.449 17.648 -30.242 1.00 52.66 195 VAL A CA 1
ATOM 1536 C C . VAL A 1 195 ? -4.049 17.090 -30.457 1.00 52.66 195 VAL A C 1
ATOM 1538 O O . VAL A 1 195 ? -3.100 17.844 -30.658 1.00 52.66 195 VAL A O 1
ATOM 1541 N N . TRP A 1 196 ? -3.934 15.765 -30.442 1.00 53.34 196 TRP A N 1
ATOM 1542 C CA . TRP A 1 196 ? -2.694 15.054 -30.734 1.00 53.34 196 TRP A CA 1
ATOM 1543 C C . TRP A 1 196 ? -2.588 14.826 -32.239 1.00 53.34 196 TRP A C 1
ATOM 1545 O O . TRP A 1 196 ? -3.238 13.937 -32.786 1.00 53.34 196 TRP A O 1
ATOM 1555 N N . ILE A 1 197 ? -1.790 15.647 -32.923 1.00 53.28 197 ILE A N 1
ATOM 1556 C CA . ILE A 1 197 ? -1.496 15.458 -34.346 1.00 53.28 197 ILE A CA 1
ATOM 1557 C C . ILE A 1 197 ? -0.089 14.864 -34.451 1.00 53.28 197 ILE A C 1
ATOM 1559 O O . ILE A 1 197 ? 0.881 15.581 -34.203 1.00 53.28 197 ILE A O 1
ATOM 1563 N N . PRO A 1 198 ? 0.064 13.577 -34.805 1.00 45.53 198 PRO A N 1
ATOM 1564 C CA . PRO A 1 198 ? 1.374 13.025 -35.108 1.00 45.53 198 PRO A CA 1
ATOM 1565 C C . PRO A 1 198 ? 1.844 13.608 -36.446 1.00 45.53 198 PRO A C 1
ATOM 1567 O O . PRO A 1 198 ? 1.416 13.168 -37.511 1.00 45.53 198 PRO A O 1
ATOM 1570 N N . SER A 1 199 ? 2.696 14.631 -36.410 1.00 55.44 199 SER A N 1
ATOM 1571 C CA . SER A 1 199 ? 3.272 15.237 -37.613 1.00 55.44 199 SER A CA 1
ATOM 1572 C C . SER A 1 199 ? 4.790 15.057 -37.652 1.00 55.44 199 SER A C 1
ATOM 1574 O O . SER A 1 199 ? 5.528 15.502 -36.778 1.00 55.44 199 SER A O 1
ATOM 1576 N N . VAL A 1 200 ? 5.260 14.388 -38.709 1.00 52.44 200 VAL A N 1
ATOM 1577 C CA . VAL A 1 200 ? 6.681 14.248 -39.047 1.00 52.44 200 VAL A CA 1
ATOM 1578 C C . VAL A 1 200 ? 7.004 15.308 -40.094 1.00 52.44 200 VAL A C 1
ATOM 1580 O O . VAL A 1 200 ? 6.536 15.213 -41.227 1.00 52.44 200 VAL A O 1
ATOM 1583 N N . PHE A 1 201 ? 7.807 16.312 -39.740 1.00 55.97 201 PHE A N 1
ATOM 1584 C CA . PHE A 1 201 ? 8.367 17.237 -40.724 1.00 55.97 201 PHE A CA 1
ATOM 1585 C C . PHE A 1 201 ? 9.832 16.885 -40.978 1.00 55.97 201 PHE A C 1
ATOM 1587 O O . PHE A 1 201 ? 10.696 17.026 -40.115 1.00 55.97 201 PHE A O 1
ATOM 1594 N N . LEU A 1 202 ? 10.101 16.400 -42.188 1.00 53.97 202 LEU A N 1
ATOM 1595 C CA . LEU A 1 202 ? 11.444 16.187 -42.714 1.00 53.97 202 LEU A CA 1
ATOM 1596 C C . LEU A 1 202 ? 12.018 17.520 -43.208 1.00 53.97 202 LEU A C 1
ATOM 1598 O O . LEU A 1 202 ? 11.379 18.183 -44.020 1.00 53.97 202 LEU A O 1
ATOM 1602 N N . GLN A 1 203 ? 13.235 17.865 -42.768 1.00 51.22 203 GLN A N 1
ATOM 1603 C CA . GLN A 1 203 ? 14.418 18.042 -43.636 1.00 51.22 203 GLN A CA 1
ATOM 1604 C C . GLN A 1 203 ? 15.478 18.951 -42.978 1.00 51.22 203 GLN A C 1
ATOM 1606 O O . GLN A 1 203 ? 15.485 20.167 -43.153 1.00 51.22 203 GLN A O 1
ATOM 1611 N N . GLY A 1 204 ? 16.426 18.343 -42.258 1.00 48.16 204 GLY A N 1
ATOM 1612 C CA . GLY A 1 204 ? 17.700 18.969 -41.888 1.00 48.16 204 GLY A CA 1
ATOM 1613 C C . GLY A 1 204 ? 18.798 18.580 -42.882 1.00 48.16 204 GLY A C 1
ATOM 1614 O O . GLY A 1 204 ? 18.871 17.437 -43.319 1.00 48.16 204 GLY A O 1
ATOM 1615 N N . ARG A 1 205 ? 19.666 19.524 -43.261 1.00 57.03 205 ARG A N 1
ATOM 1616 C CA . ARG A 1 205 ? 20.687 19.385 -44.324 1.00 57.03 205 ARG A CA 1
ATOM 1617 C C . ARG A 1 205 ? 21.899 18.496 -43.966 1.00 57.03 205 ARG A C 1
ATOM 1619 O O . ARG A 1 205 ? 22.897 18.532 -44.679 1.00 57.03 205 ARG A O 1
ATOM 1626 N N . ALA A 1 206 ? 21.829 17.716 -42.889 1.00 56.16 206 ALA A N 1
ATOM 1627 C CA . ALA A 1 206 ? 22.870 16.785 -42.457 1.00 56.16 206 ALA A CA 1
ATOM 1628 C C . ALA A 1 206 ? 22.275 15.380 -42.286 1.00 56.16 206 ALA A C 1
ATOM 1630 O O . ALA A 1 206 ? 21.118 15.236 -41.896 1.00 56.16 206 ALA A O 1
ATOM 1631 N N . ALA A 1 207 ? 23.063 14.358 -42.627 1.00 58.28 207 ALA A N 1
ATOM 1632 C CA . ALA A 1 207 ? 22.636 12.966 -42.694 1.00 58.28 207 ALA A CA 1
ATOM 1633 C C . ALA A 1 207 ? 21.897 12.515 -41.415 1.00 58.28 207 ALA A C 1
ATOM 1635 O O . ALA A 1 207 ? 22.483 12.454 -40.339 1.00 58.28 207 ALA A O 1
ATOM 1636 N N . ASN A 1 208 ? 20.619 12.160 -41.578 1.00 51.66 208 ASN A N 1
ATOM 1637 C CA . ASN A 1 208 ? 19.801 11.363 -40.655 1.00 51.66 208 ASN A CA 1
ATOM 1638 C C . ASN A 1 208 ? 19.426 11.973 -39.288 1.00 51.66 208 ASN A C 1
ATOM 1640 O O . ASN A 1 208 ? 19.255 11.231 -38.324 1.00 51.66 208 ASN A O 1
ATOM 1644 N N . ALA A 1 209 ? 19.206 13.285 -39.189 1.00 53.28 209 ALA A N 1
ATOM 1645 C CA . ALA A 1 209 ? 18.523 13.857 -38.023 1.00 53.28 209 ALA A CA 1
ATOM 1646 C C . ALA A 1 209 ? 17.000 13.919 -38.261 1.00 53.28 209 ALA A C 1
ATOM 1648 O O . ALA A 1 209 ? 16.508 14.801 -38.967 1.00 53.28 209 ALA A O 1
ATOM 1649 N N . TYR A 1 210 ? 16.250 12.973 -37.687 1.00 55.31 210 TYR A N 1
ATOM 1650 C CA . TYR A 1 210 ? 14.789 13.050 -37.596 1.00 55.31 210 TYR A CA 1
ATOM 1651 C C . TYR A 1 210 ? 14.424 13.779 -36.302 1.00 55.31 210 TYR A C 1
ATOM 1653 O O . TYR A 1 210 ? 14.755 13.312 -35.215 1.00 55.31 210 TYR A O 1
ATOM 1661 N N . HIS A 1 211 ? 13.740 14.915 -36.407 1.00 55.97 211 HIS A N 1
ATOM 1662 C CA . HIS A 1 211 ? 13.186 15.606 -35.247 1.00 55.97 211 HIS A CA 1
ATOM 1663 C C . HIS A 1 211 ? 11.684 15.330 -35.191 1.00 55.97 211 HIS A C 1
ATOM 1665 O O . HIS A 1 211 ? 10.941 15.723 -36.090 1.00 55.97 211 HIS A O 1
ATOM 1671 N N . VAL A 1 212 ? 11.242 14.616 -34.155 1.00 53.78 212 VAL A N 1
ATOM 1672 C CA . VAL A 1 212 ? 9.817 14.420 -33.871 1.00 53.78 212 VAL A CA 1
ATOM 1673 C C . VAL A 1 212 ? 9.377 15.580 -32.993 1.00 53.78 212 VAL A C 1
ATOM 1675 O O . VAL A 1 212 ? 9.797 15.688 -31.843 1.00 53.78 212 VAL A O 1
ATOM 1678 N N . TYR A 1 213 ? 8.558 16.468 -33.548 1.00 51.72 213 TYR A N 1
ATOM 1679 C CA . TYR A 1 213 ? 7.940 17.542 -32.786 1.00 51.72 213 TYR A CA 1
ATOM 1680 C C . TYR A 1 213 ? 6.517 17.139 -32.444 1.00 51.72 213 TYR A C 1
ATOM 1682 O O . TYR A 1 213 ? 5.718 16.820 -33.321 1.00 51.72 213 TYR A O 1
ATOM 1690 N N . GLN A 1 214 ? 6.195 17.185 -31.160 1.00 52.12 214 GLN A N 1
ATOM 1691 C CA . GLN A 1 214 ? 4.825 17.068 -30.704 1.00 52.12 214 GLN A CA 1
ATOM 1692 C C . GLN A 1 214 ? 4.224 18.470 -30.646 1.00 52.12 214 GLN A C 1
ATOM 1694 O O . GLN A 1 214 ? 4.621 19.294 -29.823 1.00 52.12 214 GLN A O 1
ATOM 1699 N N . VAL A 1 215 ? 3.290 18.761 -31.549 1.00 52.09 215 VAL A N 1
ATOM 1700 C CA . VAL A 1 215 ? 2.615 20.060 -31.577 1.00 52.09 215 VAL A CA 1
ATOM 1701 C C . VAL A 1 215 ? 1.412 20.000 -30.643 1.00 52.09 215 VAL A C 1
ATOM 1703 O O . VAL A 1 215 ? 0.441 19.302 -30.921 1.00 52.09 215 VAL A O 1
ATOM 1706 N N . VAL A 1 216 ? 1.473 20.743 -29.538 1.00 50.53 216 VAL A N 1
ATOM 1707 C CA . VAL A 1 216 ? 0.329 20.942 -28.641 1.00 50.53 216 VAL A CA 1
ATOM 1708 C C . VAL A 1 216 ? -0.409 22.199 -29.093 1.00 50.53 216 VAL A C 1
ATOM 1710 O O . VAL A 1 216 ? 0.087 23.314 -28.935 1.00 50.53 216 VAL A O 1
ATOM 1713 N N . LEU A 1 217 ? -1.586 22.026 -29.695 1.00 53.31 217 LEU A N 1
ATOM 1714 C CA . LEU A 1 217 ? -2.459 23.144 -30.051 1.00 53.31 217 LEU A CA 1
ATOM 1715 C C . LEU A 1 217 ? -3.357 23.490 -28.867 1.00 53.31 217 LEU A C 1
ATOM 1717 O O . LEU A 1 217 ? -4.165 22.674 -28.433 1.00 53.31 217 LEU A O 1
ATOM 1721 N N . LEU A 1 218 ? -3.225 24.722 -28.378 1.00 48.16 218 LEU A N 1
ATOM 1722 C CA . LEU A 1 218 ? -4.004 25.248 -27.264 1.00 48.16 218 LEU A CA 1
ATOM 1723 C C . LEU A 1 218 ? -5.107 26.161 -27.813 1.00 48.16 218 LEU A C 1
ATOM 1725 O O . LEU A 1 218 ? -4.874 27.335 -28.096 1.00 48.16 218 LEU A O 1
ATOM 1729 N N . ILE A 1 219 ? -6.307 25.610 -28.016 1.00 50.88 219 ILE A N 1
ATOM 1730 C CA . ILE A 1 219 ? -7.461 26.385 -28.495 1.00 50.88 219 ILE A CA 1
ATOM 1731 C C . ILE A 1 219 ? -8.124 27.070 -27.295 1.00 50.88 219 ILE A C 1
ATOM 1733 O O . ILE A 1 219 ? -8.653 26.404 -26.401 1.00 50.88 219 ILE A O 1
ATOM 1737 N N . LYS A 1 220 ? -8.086 28.406 -27.283 1.00 49.31 220 LYS A N 1
ATOM 1738 C CA . LYS A 1 220 ? -8.869 29.257 -26.377 1.00 49.31 220 LYS A CA 1
ATOM 1739 C C . LYS A 1 220 ? -10.157 29.663 -27.095 1.00 49.31 220 LYS A C 1
ATOM 1741 O O . LYS A 1 220 ? -10.090 30.081 -28.250 1.00 49.31 220 LYS A O 1
ATOM 1746 N N . VAL A 1 221 ? -11.296 29.504 -26.425 1.00 48.31 221 VAL A N 1
ATOM 1747 C CA . VAL A 1 221 ? -12.592 30.063 -26.848 1.00 48.31 221 VAL A CA 1
ATOM 1748 C C . VAL A 1 221 ? -12.784 31.396 -26.147 1.00 48.31 221 VAL A C 1
ATOM 1750 O O . VAL A 1 221 ? -12.457 31.447 -24.938 1.00 48.31 221 VAL A O 1
#

Sequence (221 aa):
MTVAELRQAIVAMMNRKDELTEQNTSLRNLLDGEMEHSAGLRQEVDSLKKRLAELEERHAAKAQALMRENEVLKVQLKKYVGAVQMLKREGSQALTIQRNCDGPLPAPQNRSVADIEELAANYERKLIEVAEMHGELIEFNDRLYRSLMAKDNLIGQMRQELIDLRGPVPGDLSQTSDDPSLSDFETTQRALINVWIPSVFLQGRAANAYHVYQVVLLIKV

Foldseek 3Di:
DDPVVVVVVVVVVVVVVVVVVVVVVVVVVVVVVVVVVVVVVVVVVVVVVVVVVVVVVVVVVVVVVVVVVVVVVVVVVVVVVVVVVVVVVVVVVVVVVVVPDPDPDPPPPPPDPVVVVVVVVVVVVVVVVVVVVVVVVVVVVVVVVVVVVVVVVVVVVVQVVCCVQPNHDPPVVVVPDPDPPVVPDDPPQPQVHWDFDFDFDDDDPDPDDTDGDTDTDRDDD

Radius of gyration: 41.95 Å; chains: 1; bounding box: 92×43×128 Å

Secondary structure (DSSP, 8-state):
--HHHHHHHHHHHHHHHHHHHHHHHHHHHHHHHHHHHHHHHHHHHHHHHHHHHHHHHHHHHHHHHHHHHHHHHHHHHHHHHHHHHHHHHHHHHHHHHHHT--S---------HHHHHHHHHHHHHHHHHHHHHHHHHHHHHHHHHHHHHHHHHHHHHHHHHHHHHH-S-TTSGGGS---TTSTTSSSS---S-EEEEEEE----SSTT---EEEEEEE---

pLDDT: mean 78.75, std 22.12, range [37.78, 98.25]